Protein AF-A0A0F9PKF6-F1 (afdb_monomer_lite)

Radius of gyration: 20.95 Å; chains: 1; bounding box: 52×53×52 Å

Organism: NCBI:txid412755

pLDDT: mean 84.22, std 16.53, range [39.25, 98.56]

Structure (mmCIF, N/CA/C/O backbone):
data_AF-A0A0F9PKF6-F1
#
_entry.id   AF-A0A0F9PKF6-F1
#
loop_
_atom_site.group_PDB
_atom_site.id
_atom_site.type_symbol
_atom_site.label_atom_id
_atom_site.label_alt_id
_atom_site.label_comp_id
_atom_site.label_asym_id
_atom_site.label_entity_id
_atom_site.label_seq_id
_atom_site.pdbx_PDB_ins_code
_atom_site.Cartn_x
_atom_site.Cartn_y
_atom_site.Cartn_z
_atom_site.occupancy
_atom_site.B_iso_or_equiv
_atom_site.auth_seq_id
_atom_site.auth_comp_id
_atom_site.auth_asym_id
_atom_site.auth_atom_id
_atom_site.pdbx_PDB_model_num
ATOM 1 N N . THR A 1 1 ? -25.560 -28.607 14.940 1.00 40.53 1 THR A N 1
ATOM 2 C CA . THR A 1 1 ? -26.304 -27.345 14.753 1.00 40.53 1 THR A CA 1
ATOM 3 C C . THR A 1 1 ? -25.846 -26.357 15.811 1.00 40.53 1 THR A C 1
ATOM 5 O O . THR A 1 1 ? -26.393 -26.330 16.906 1.00 40.53 1 THR A O 1
ATOM 8 N N . SER A 1 2 ? -24.764 -25.623 15.547 1.00 42.78 2 SER A N 1
ATOM 9 C CA . SER A 1 2 ? -24.256 -24.599 16.465 1.00 42.78 2 SER A CA 1
ATOM 10 C C . SER A 1 2 ? -25.018 -23.298 16.229 1.00 42.78 2 SER A C 1
ATOM 12 O O . SER A 1 2 ? -24.942 -22.713 15.152 1.00 42.78 2 SER A O 1
ATOM 14 N N . ASN A 1 3 ? -25.785 -22.883 17.233 1.00 46.06 3 ASN A N 1
ATOM 15 C CA . ASN A 1 3 ? -26.478 -21.601 17.274 1.00 46.06 3 ASN A CA 1
ATOM 16 C C . ASN A 1 3 ? -25.442 -20.505 17.575 1.00 46.06 3 ASN A C 1
ATOM 18 O O . ASN A 1 3 ? -25.277 -20.093 18.721 1.00 46.06 3 ASN A O 1
ATOM 22 N N . THR A 1 4 ? -24.689 -20.076 16.564 1.00 42.78 4 THR A N 1
ATOM 23 C CA . THR A 1 4 ? -23.880 -18.859 16.678 1.00 42.78 4 THR A CA 1
ATOM 24 C C . THR A 1 4 ? -24.826 -17.674 16.481 1.00 42.78 4 THR A C 1
ATOM 26 O O . THR A 1 4 ? -25.500 -17.625 15.448 1.00 42.78 4 THR A O 1
ATOM 29 N N . PRO A 1 5 ? -24.943 -16.733 17.435 1.00 40.88 5 PRO A N 1
ATOM 30 C CA . PRO A 1 5 ? -25.784 -15.563 17.244 1.00 40.88 5 PRO A CA 1
ATOM 31 C C . PRO A 1 5 ? -25.231 -14.762 16.067 1.00 40.88 5 PRO A C 1
ATOM 33 O O . PRO A 1 5 ? -24.078 -14.334 16.087 1.00 40.88 5 PRO A O 1
ATOM 36 N N . VAL A 1 6 ? -26.045 -14.562 15.032 1.00 43.69 6 VAL A N 1
ATOM 37 C CA . VAL A 1 6 ? -25.729 -13.611 13.966 1.00 43.69 6 VAL A CA 1
ATOM 38 C C . VAL A 1 6 ? -25.782 -12.226 14.604 1.00 43.69 6 VAL A C 1
ATOM 40 O O . VAL A 1 6 ? -26.864 -11.713 14.888 1.00 43.69 6 VAL A O 1
ATOM 43 N N . ARG A 1 7 ? -24.616 -11.638 14.893 1.00 46.78 7 ARG A N 1
ATOM 44 C CA . ARG A 1 7 ? -24.514 -10.244 15.339 1.00 46.78 7 ARG A CA 1
ATOM 45 C C . ARG A 1 7 ? -25.096 -9.385 14.214 1.00 46.78 7 ARG A C 1
ATOM 47 O O . ARG A 1 7 ? -24.615 -9.435 13.081 1.00 46.78 7 ARG A O 1
ATOM 54 N N . SER A 1 8 ? -26.191 -8.674 14.478 1.00 45.66 8 SER A N 1
ATOM 55 C CA . SER A 1 8 ? -26.803 -7.812 13.471 1.00 45.66 8 SER A CA 1
ATOM 56 C C . SER A 1 8 ? -25.874 -6.630 13.199 1.00 45.66 8 SER A C 1
ATOM 58 O O . SER A 1 8 ? -25.746 -5.746 14.035 1.00 45.66 8 SER A O 1
ATOM 60 N N . TRP A 1 9 ? -25.267 -6.593 12.014 1.00 47.16 9 TRP A N 1
ATOM 61 C CA . TRP A 1 9 ? -24.402 -5.505 11.529 1.00 47.16 9 TRP A CA 1
ATOM 62 C C . TRP A 1 9 ? -25.145 -4.210 11.185 1.00 47.16 9 TRP A C 1
ATOM 64 O O . TRP A 1 9 ? -24.574 -3.309 10.580 1.00 47.16 9 TRP A O 1
ATOM 74 N N . ARG A 1 10 ? -26.434 -4.105 11.519 1.00 39.25 10 ARG A N 1
ATOM 75 C CA . ARG A 1 10 ? -27.119 -2.819 11.455 1.00 39.25 10 ARG A CA 1
ATOM 76 C C . ARG A 1 10 ? -26.801 -2.108 12.760 1.00 39.25 10 ARG A C 1
ATOM 78 O O . ARG A 1 10 ? -27.272 -2.591 13.790 1.00 39.25 10 ARG A O 1
ATOM 85 N N . PRO A 1 11 ? -26.053 -0.994 12.739 1.00 45.53 11 PRO A N 1
ATOM 86 C CA . PRO A 1 11 ? -26.112 -0.088 13.868 1.00 45.53 11 PRO A CA 1
ATOM 87 C C . PRO A 1 11 ? -27.591 0.245 14.067 1.00 45.53 11 PRO A C 1
ATOM 89 O O . PRO A 1 11 ? -28.306 0.470 13.078 1.00 45.53 11 PRO A O 1
ATOM 92 N N . ASP A 1 12 ? -28.074 0.229 15.306 1.00 47.44 12 ASP A N 1
ATOM 93 C CA . ASP A 1 12 ? -29.388 0.796 15.563 1.00 47.44 12 ASP A CA 1
ATOM 94 C C . ASP A 1 12 ? -29.335 2.249 15.075 1.00 47.44 12 ASP A C 1
ATOM 96 O O . ASP A 1 12 ? -28.514 3.053 15.525 1.00 47.44 12 ASP A O 1
ATOM 100 N N . LEU A 1 13 ? -30.173 2.586 14.093 1.00 45.78 13 LEU A N 1
ATOM 101 C CA . LEU A 1 13 ? -30.255 3.949 13.574 1.00 45.78 13 LEU A CA 1
ATOM 102 C C . LEU A 1 13 ? -30.640 4.933 14.690 1.00 45.78 13 LEU A C 1
ATOM 104 O O . LEU A 1 13 ? -30.325 6.118 14.589 1.00 45.78 13 LEU A O 1
ATOM 108 N N . ASN A 1 14 ? -31.261 4.442 15.768 1.00 45.16 14 ASN A N 1
ATOM 109 C CA . ASN A 1 14 ? -31.538 5.223 16.966 1.00 45.16 14 ASN A CA 1
ATOM 110 C C . ASN A 1 14 ? -30.296 5.444 17.844 1.00 45.16 14 ASN A C 1
ATOM 112 O O . ASN A 1 14 ? -30.254 6.456 18.537 1.00 45.16 14 ASN A O 1
ATOM 116 N N . GLU A 1 15 ? -29.282 4.570 17.806 1.00 48.69 15 GLU A N 1
ATOM 117 C CA . GLU A 1 15 ? -28.013 4.751 18.534 1.00 48.69 15 GLU A CA 1
ATOM 118 C C . GLU A 1 15 ? -27.043 5.666 17.781 1.00 48.69 15 GLU A C 1
ATOM 120 O O . GLU A 1 15 ? -26.441 6.550 18.390 1.00 48.69 15 GLU A O 1
ATOM 125 N N . MET A 1 16 ? -26.937 5.541 16.451 1.00 44.00 16 MET A N 1
ATOM 126 C CA . MET A 1 16 ? -26.031 6.396 15.660 1.00 44.00 16 MET A CA 1
ATOM 127 C C . MET A 1 16 ? -26.442 7.873 15.631 1.00 44.00 16 MET A C 1
ATOM 129 O O . MET A 1 16 ? -25.635 8.736 15.291 1.00 44.00 16 MET A O 1
ATOM 133 N N . ALA A 1 17 ? -27.687 8.169 15.999 1.00 48.09 17 ALA A N 1
ATOM 134 C CA . ALA A 1 17 ? -28.236 9.515 16.033 1.00 48.09 17 ALA A CA 1
ATOM 135 C C . ALA A 1 17 ? -28.823 9.887 17.401 1.00 48.09 17 ALA A C 1
ATOM 137 O O . ALA A 1 17 ? -29.631 10.817 17.462 1.00 48.09 17 ALA A O 1
ATOM 138 N N . SER A 1 18 ? -28.462 9.198 18.497 1.00 47.12 18 SER A N 1
ATOM 139 C CA . SER A 1 18 ? -29.078 9.487 19.796 1.00 47.12 18 SER A CA 1
ATOM 140 C C . SER A 1 18 ? -28.627 10.858 20.316 1.00 47.12 18 SER A C 1
ATOM 142 O O . SER A 1 18 ? -27.653 11.003 21.060 1.00 47.12 18 SER A O 1
ATOM 144 N N . ILE A 1 19 ? -29.367 11.897 19.939 1.00 53.94 19 ILE A N 1
ATOM 145 C CA . ILE A 1 19 ? -29.445 13.133 20.699 1.00 53.94 19 ILE A CA 1
ATOM 146 C C . ILE A 1 19 ? -29.925 12.709 22.087 1.00 53.94 19 ILE A C 1
ATOM 148 O O . ILE A 1 19 ? -31.007 12.135 22.220 1.00 53.94 19 ILE A O 1
ATOM 152 N N . LYS A 1 20 ? -29.104 12.941 23.119 1.00 55.38 20 LYS A N 1
ATOM 153 C CA . LYS A 1 20 ? -29.485 12.619 24.500 1.00 55.38 20 LYS A CA 1
ATOM 154 C C . LYS A 1 20 ? -30.887 13.189 24.779 1.00 55.38 20 LYS A C 1
ATOM 156 O O . LYS A 1 20 ? -31.117 14.363 24.463 1.00 55.38 20 LYS A O 1
ATOM 161 N N . PRO A 1 21 ? -31.813 12.412 25.370 1.00 47.75 21 PRO A N 1
ATOM 162 C CA . PRO A 1 21 ? -33.129 12.926 25.731 1.00 47.75 21 PRO A CA 1
ATOM 163 C C . PRO A 1 21 ? -32.987 14.209 26.563 1.00 47.75 21 PRO A C 1
ATOM 165 O O . PRO A 1 21 ? -32.286 14.212 27.574 1.00 47.75 21 PRO A O 1
ATOM 168 N N . GLY A 1 22 ? -33.609 15.306 26.114 1.00 55.78 22 GLY A N 1
ATOM 169 C CA . GLY A 1 22 ? -33.564 16.614 26.787 1.00 55.78 22 GLY A CA 1
ATOM 170 C C . GLY A 1 22 ? -32.832 17.735 26.038 1.00 55.78 22 GLY A C 1
ATOM 171 O O . GLY A 1 22 ? -32.886 18.882 26.478 1.00 55.78 22 GLY A O 1
ATOM 172 N N . VAL A 1 23 ? -32.192 17.461 24.897 1.00 58.31 23 VAL A N 1
ATOM 173 C CA . VAL A 1 23 ? -31.679 18.528 24.021 1.00 58.31 23 VAL A CA 1
ATOM 174 C C . VAL A 1 23 ? -32.825 19.054 23.155 1.00 58.31 23 VAL A C 1
ATOM 176 O O . VAL A 1 23 ? -33.379 18.332 22.328 1.00 58.31 23 VAL A O 1
ATOM 179 N N . ILE A 1 24 ? -33.200 20.318 23.349 1.00 57.97 24 ILE A N 1
ATOM 180 C CA . ILE A 1 24 ? -34.175 20.994 22.488 1.00 57.97 24 ILE A CA 1
ATOM 181 C C . ILE A 1 24 ? -33.544 21.129 21.097 1.00 57.97 24 ILE A C 1
ATOM 183 O O . ILE A 1 24 ? -32.459 21.682 20.963 1.00 57.97 24 ILE A O 1
ATOM 187 N N . GLN A 1 25 ? -34.212 20.654 20.044 1.00 61.16 25 GLN A N 1
ATOM 188 C CA . GLN A 1 25 ? -33.670 20.651 18.676 1.00 61.16 25 GLN A CA 1
ATOM 189 C C . GLN A 1 25 ? -33.214 22.045 18.193 1.00 61.16 25 GLN A C 1
ATOM 191 O O . GLN A 1 25 ? -32.294 22.149 17.388 1.00 61.16 25 GLN A O 1
ATOM 196 N N . SER A 1 26 ? -33.796 23.121 18.736 1.00 68.06 26 SER A N 1
ATOM 197 C CA . SER A 1 26 ? -33.417 24.511 18.451 1.00 68.06 26 SER A CA 1
ATOM 198 C C . SER A 1 26 ? -32.111 24.983 19.112 1.00 68.06 26 SER A C 1
ATOM 200 O O . SER A 1 26 ? -31.705 26.114 18.861 1.00 68.06 26 SER A O 1
ATOM 202 N N . SER A 1 27 ? -31.467 24.180 19.969 1.00 75.50 27 SER A N 1
ATOM 203 C CA . SER A 1 27 ? -30.163 24.493 20.585 1.00 75.50 27 SER A CA 1
ATOM 204 C C . SER A 1 27 ? -28.995 23.683 20.008 1.00 75.50 27 SER A C 1
ATOM 206 O O . SER A 1 27 ? -27.850 23.863 20.429 1.00 75.50 27 SER A O 1
ATOM 208 N N . ILE A 1 28 ? -29.257 22.803 19.036 1.00 77.25 28 ILE A N 1
ATOM 209 C CA . ILE A 1 28 ? -28.221 22.032 18.346 1.00 77.25 28 ILE A CA 1
ATOM 210 C C . ILE A 1 28 ? -27.606 22.904 17.255 1.00 77.25 28 ILE A C 1
ATOM 212 O O . ILE A 1 28 ? -28.238 23.185 16.242 1.00 77.25 28 ILE A O 1
ATOM 216 N N . ASN A 1 29 ? -26.348 23.290 17.450 1.00 78.38 29 ASN A N 1
ATOM 217 C CA . ASN A 1 29 ? -25.592 24.049 16.451 1.00 78.38 29 ASN A CA 1
ATOM 218 C C . ASN A 1 29 ? -24.763 23.144 15.521 1.00 78.38 29 ASN A C 1
ATOM 220 O O . ASN A 1 29 ? -24.306 23.603 14.478 1.00 78.38 29 ASN A O 1
ATOM 224 N N . GLU A 1 30 ? -24.536 21.877 15.895 1.00 75.94 30 GLU A N 1
ATOM 225 C CA . GLU A 1 30 ? -23.710 20.931 15.136 1.00 75.94 30 GLU A CA 1
ATOM 226 C C . GLU A 1 30 ? -23.961 19.481 15.581 1.00 75.94 30 GLU A C 1
ATOM 228 O O . GLU A 1 30 ? -24.166 19.221 16.769 1.00 75.94 30 GLU A O 1
ATOM 233 N N . ILE A 1 31 ? -23.880 18.538 14.639 1.00 76.56 31 ILE A N 1
ATOM 234 C CA . ILE A 1 31 ? -23.788 17.095 14.900 1.00 76.56 31 ILE A CA 1
ATOM 235 C C . ILE A 1 31 ? -22.409 16.640 14.424 1.00 76.56 31 ILE A C 1
ATOM 237 O O . ILE A 1 31 ? -22.003 16.960 13.307 1.00 76.56 31 ILE A O 1
ATOM 241 N N . ARG A 1 32 ? -21.687 15.905 15.272 1.00 75.56 32 ARG A N 1
ATOM 242 C CA . ARG A 1 32 ? -20.352 15.381 14.970 1.00 75.56 32 ARG A CA 1
ATOM 243 C C . ARG A 1 32 ? -20.322 13.875 15.143 1.00 75.56 32 ARG A C 1
ATOM 245 O O . ARG A 1 32 ? -20.759 13.372 16.174 1.00 75.56 32 ARG A O 1
ATOM 252 N N . TYR A 1 33 ? -19.717 13.205 14.173 1.00 77.50 33 TYR A N 1
ATOM 253 C CA . TYR A 1 33 ? -19.291 11.820 14.302 1.00 77.50 33 TYR A CA 1
ATOM 254 C C . TYR A 1 33 ? -17.821 11.818 14.705 1.00 77.50 33 TYR A C 1
ATOM 256 O O . TYR A 1 33 ? -17.002 12.488 14.073 1.00 77.50 33 TYR A O 1
ATOM 264 N N . GLN A 1 34 ? -17.516 11.118 15.790 1.00 79.94 34 GLN A N 1
ATOM 265 C CA . GLN A 1 34 ? -16.151 10.872 16.235 1.00 79.94 34 GLN A CA 1
ATOM 266 C C . GLN A 1 34 ? -15.833 9.412 15.949 1.00 79.94 34 GLN A C 1
ATOM 268 O O . GLN A 1 34 ? -16.707 8.557 16.088 1.00 79.94 34 GLN A O 1
ATOM 273 N N . TYR A 1 35 ? -14.588 9.154 15.570 1.00 85.38 35 TYR A N 1
ATOM 274 C CA . TYR A 1 35 ? -14.082 7.811 15.319 1.00 85.38 35 TYR A CA 1
ATOM 275 C C . TYR A 1 35 ? -12.889 7.586 16.248 1.00 85.38 35 TYR A C 1
ATOM 277 O O . TYR A 1 35 ? -11.758 7.767 15.804 1.00 85.38 35 TYR A O 1
ATOM 285 N N . PRO A 1 36 ? -13.124 7.301 17.546 1.00 90.19 36 PRO A N 1
ATOM 286 C CA . PRO A 1 36 ? -12.034 7.071 18.480 1.00 90.19 36 PRO A CA 1
ATOM 287 C C . PRO A 1 36 ? -11.174 5.901 18.015 1.00 90.19 36 PRO A C 1
ATOM 289 O O . PRO A 1 36 ? -11.716 4.862 17.636 1.00 90.19 36 PRO A O 1
ATOM 292 N N . LEU A 1 37 ? -9.850 6.028 18.097 1.00 90.62 37 LEU A N 1
ATOM 293 C CA . LEU A 1 37 ? -8.931 4.999 17.603 1.00 90.62 37 LEU A CA 1
ATOM 294 C C . LEU A 1 37 ? -9.137 3.663 18.330 1.00 90.62 37 LEU A C 1
ATOM 296 O O . LEU A 1 37 ? -9.138 2.598 17.716 1.00 90.62 37 LEU A O 1
ATOM 300 N N . LYS A 1 38 ? -9.400 3.723 19.641 1.00 92.56 38 LYS A N 1
ATOM 301 C CA . LYS A 1 38 ? -9.721 2.545 20.465 1.00 92.56 38 LYS A CA 1
ATOM 302 C C . LYS A 1 38 ? -11.003 1.819 20.026 1.00 92.56 38 LYS A C 1
ATOM 304 O O . LYS A 1 38 ? -11.145 0.638 20.322 1.00 92.56 38 LYS A O 1
ATOM 309 N N . ASP A 1 39 ? -11.911 2.523 19.349 1.00 92.88 39 ASP A N 1
ATOM 310 C CA . ASP A 1 39 ? -13.222 2.039 18.910 1.00 92.88 39 ASP A CA 1
ATOM 311 C C . ASP A 1 39 ? -13.247 1.820 17.380 1.00 92.88 39 ASP A C 1
ATOM 313 O O . ASP A 1 39 ? -14.320 1.717 16.784 1.00 92.88 39 ASP A O 1
ATOM 317 N N . ASP A 1 40 ? -12.079 1.740 16.723 1.00 93.44 40 ASP A N 1
ATOM 318 C CA . ASP A 1 40 ? -11.979 1.476 15.285 1.00 93.44 40 ASP A CA 1
ATOM 319 C C . ASP A 1 40 ? -12.596 0.109 14.946 1.00 93.44 40 ASP A C 1
ATOM 321 O O . ASP A 1 40 ? -12.041 -0.952 15.240 1.00 93.44 40 ASP A O 1
ATOM 325 N N . VAL A 1 41 ? -13.769 0.141 14.312 1.00 93.50 41 VAL A N 1
ATOM 326 C CA . VAL A 1 41 ? -14.539 -1.048 13.921 1.00 93.50 41 VAL A CA 1
ATOM 327 C C . VAL A 1 41 ? -13.772 -1.911 12.920 1.00 93.50 41 VAL A C 1
ATOM 329 O O . VAL A 1 41 ? -13.902 -3.137 12.936 1.00 93.50 41 VAL A O 1
ATOM 332 N N . TRP A 1 42 ? -12.961 -1.301 12.051 1.00 93.25 42 TRP A N 1
ATOM 333 C CA . TRP A 1 42 ? -12.165 -2.062 11.099 1.00 93.25 42 TRP A CA 1
ATOM 334 C C . TRP A 1 42 ? -11.140 -2.923 11.827 1.00 93.25 42 TRP A C 1
ATOM 336 O O . TRP A 1 42 ? -11.093 -4.131 11.608 1.00 93.25 42 TRP A O 1
ATOM 346 N N . PHE A 1 43 ? -10.361 -2.308 12.716 1.00 94.88 43 PHE A N 1
ATOM 347 C CA . PHE A 1 43 ? -9.319 -2.998 13.472 1.00 94.88 43 PHE A CA 1
ATOM 348 C C . PHE A 1 43 ? -9.887 -3.994 14.488 1.00 94.88 43 PHE A C 1
ATOM 350 O O . PHE A 1 43 ? -9.400 -5.116 14.590 1.00 94.88 43 PHE A O 1
ATOM 357 N N . ASN A 1 44 ? -10.937 -3.613 15.218 1.00 95.31 44 ASN A N 1
ATOM 358 C CA . ASN A 1 44 ? -11.457 -4.422 16.319 1.00 95.31 44 ASN A CA 1
ATOM 359 C C . ASN A 1 44 ? -12.417 -5.537 15.879 1.00 95.31 44 ASN A C 1
ATOM 361 O O . ASN A 1 44 ? -12.530 -6.542 16.580 1.00 95.31 44 ASN A O 1
ATOM 365 N N . GLU A 1 45 ? -13.139 -5.369 14.765 1.00 95.62 45 GLU A N 1
ATOM 366 C CA . GLU A 1 45 ? -14.191 -6.314 14.361 1.00 95.62 45 GLU A CA 1
ATOM 367 C C . GLU A 1 45 ? -13.965 -6.911 12.968 1.00 95.62 45 GLU A C 1
ATOM 369 O O . GLU A 1 45 ? -14.027 -8.131 12.805 1.00 95.62 45 GLU A O 1
ATOM 374 N N . ILE A 1 46 ? -13.704 -6.080 11.954 1.00 96.75 46 ILE A N 1
ATOM 375 C CA . ILE A 1 46 ? -13.662 -6.538 10.556 1.00 96.75 46 ILE A CA 1
ATOM 376 C C . ILE A 1 46 ? -12.376 -7.316 10.261 1.00 96.75 46 ILE A C 1
ATOM 378 O O . ILE A 1 46 ? -12.441 -8.413 9.714 1.00 96.75 46 ILE A O 1
ATOM 382 N N . GLU A 1 47 ? -11.210 -6.779 10.617 1.00 96.38 47 GLU A N 1
ATOM 383 C CA . GLU A 1 47 ? -9.922 -7.431 10.367 1.00 96.38 47 GLU A CA 1
ATOM 384 C C . GLU A 1 47 ? -9.822 -8.811 11.046 1.00 96.38 47 GLU A C 1
ATOM 386 O O . GLU A 1 47 ? -9.513 -9.773 10.334 1.00 96.38 47 GLU A O 1
ATOM 391 N N . PRO A 1 48 ? -10.159 -8.972 12.345 1.00 96.69 48 PRO A N 1
ATOM 392 C CA . PRO A 1 48 ? -10.201 -10.285 12.982 1.00 96.69 48 PRO A CA 1
ATOM 393 C C . PRO A 1 48 ? -11.170 -11.244 12.288 1.00 96.69 48 PRO A C 1
ATOM 395 O O . PRO A 1 48 ? -10.814 -12.391 12.034 1.00 96.69 48 PRO A O 1
ATOM 398 N N . LEU A 1 49 ? -12.361 -10.773 11.894 1.00 97.75 49 LEU A N 1
ATOM 399 C CA . LEU A 1 49 ? -13.334 -11.600 11.176 1.00 97.75 49 LEU A CA 1
ATOM 400 C C . LEU A 1 49 ? -12.762 -12.145 9.859 1.00 97.75 49 LEU A C 1
ATOM 402 O O . LEU A 1 49 ? -12.967 -13.318 9.542 1.00 97.75 49 LEU A O 1
ATOM 406 N N . LEU A 1 50 ? -12.056 -11.318 9.084 1.00 97.75 50 LEU A N 1
ATOM 407 C CA . LEU A 1 50 ? -11.432 -11.747 7.829 1.00 97.75 50 LEU A CA 1
ATOM 408 C C . LEU A 1 50 ? -10.271 -12.718 8.083 1.00 97.75 50 LEU A C 1
ATOM 410 O O . LEU A 1 50 ? -10.183 -13.755 7.418 1.00 97.75 50 LEU A O 1
ATOM 414 N N . ALA A 1 51 ? -9.421 -12.416 9.068 1.00 95.50 51 ALA A N 1
ATOM 415 C CA . ALA A 1 51 ? -8.291 -13.259 9.443 1.00 95.50 51 ALA A CA 1
ATOM 416 C C . ALA A 1 51 ? -8.746 -14.653 9.919 1.00 95.50 51 ALA A C 1
ATOM 418 O O . ALA A 1 51 ? -8.234 -15.663 9.432 1.00 95.50 51 ALA A O 1
ATOM 419 N N . ASP A 1 52 ? -9.758 -14.717 10.789 1.00 96.12 52 ASP A N 1
ATOM 420 C CA . ASP A 1 52 ? -10.308 -15.962 11.342 1.00 96.12 52 ASP A CA 1
ATOM 421 C C . ASP A 1 52 ? -10.991 -16.835 10.279 1.00 96.12 52 ASP A C 1
ATOM 423 O O . ASP A 1 52 ? -11.047 -18.059 10.411 1.00 96.12 52 ASP A O 1
ATOM 427 N N . ASN A 1 53 ? -11.486 -16.224 9.197 1.00 96.94 53 ASN A N 1
ATOM 428 C CA . ASN A 1 53 ? -12.076 -16.933 8.058 1.00 96.94 53 ASN A CA 1
ATOM 429 C C . ASN A 1 53 ? -11.056 -17.263 6.954 1.00 96.94 53 ASN A C 1
ATOM 431 O O . ASN A 1 53 ? -11.443 -17.703 5.871 1.00 96.94 53 ASN A O 1
ATOM 435 N N . GLY A 1 54 ? -9.758 -17.085 7.218 1.00 95.88 54 GLY A N 1
ATOM 436 C CA . GLY A 1 54 ? -8.691 -17.511 6.314 1.00 95.88 54 GLY A CA 1
ATOM 437 C C . GLY A 1 54 ? -8.594 -16.690 5.030 1.00 95.88 54 GLY A C 1
ATOM 438 O O . GLY A 1 54 ? -8.133 -17.207 4.014 1.00 95.88 54 GLY A O 1
ATOM 439 N N . VAL A 1 55 ? -9.022 -15.425 5.049 1.00 97.19 55 VAL A N 1
ATOM 440 C CA . VAL A 1 55 ? -8.847 -14.520 3.907 1.00 97.19 55 VAL A CA 1
ATOM 441 C C . VAL A 1 55 ? -7.354 -14.292 3.661 1.00 97.19 55 VAL A C 1
ATOM 443 O O . VAL A 1 55 ? -6.619 -13.884 4.555 1.00 97.19 55 VAL A O 1
ATOM 446 N N . ASN A 1 56 ? -6.891 -14.541 2.434 1.00 96.56 56 ASN A N 1
ATOM 447 C CA . ASN A 1 56 ? -5.475 -14.380 2.080 1.00 96.56 56 ASN A CA 1
ATOM 448 C C . ASN A 1 56 ? -5.139 -12.993 1.520 1.00 96.56 56 ASN A C 1
ATOM 450 O O . ASN A 1 56 ? -3.994 -12.556 1.616 1.00 96.56 56 ASN A O 1
ATOM 454 N N . LEU A 1 57 ? -6.112 -12.305 0.918 1.00 97.44 57 LEU A N 1
ATOM 455 C CA . LEU A 1 57 ? -5.908 -11.023 0.251 1.00 97.44 57 LEU A CA 1
ATOM 456 C C . LEU A 1 57 ? -7.123 -10.113 0.434 1.00 97.44 57 LEU A C 1
ATOM 458 O O . LEU A 1 57 ? -8.240 -10.478 0.071 1.00 97.44 57 LEU A O 1
ATOM 462 N N . VAL A 1 58 ? -6.873 -8.904 0.924 1.00 97.44 58 VAL A N 1
ATOM 463 C CA . VAL A 1 58 ? -7.807 -7.783 0.936 1.00 97.44 58 VAL A CA 1
ATOM 464 C C . VAL A 1 58 ? -7.267 -6.722 -0.017 1.00 97.44 58 VAL A C 1
ATOM 466 O O . VAL A 1 58 ? -6.206 -6.138 0.216 1.00 97.44 58 VAL A O 1
ATOM 469 N N . LEU A 1 59 ? -7.997 -6.496 -1.107 1.00 96.00 59 LEU A N 1
ATOM 470 C CA . LEU A 1 59 ? -7.708 -5.431 -2.060 1.00 96.00 59 LEU A CA 1
ATOM 471 C C . LEU A 1 59 ? -8.428 -4.157 -1.608 1.00 96.00 59 LEU A C 1
ATOM 473 O O . LEU A 1 59 ? -9.649 -4.164 -1.446 1.00 96.00 59 LEU A O 1
ATOM 477 N N . ILE A 1 60 ? -7.673 -3.084 -1.418 1.00 93.69 60 ILE A N 1
ATOM 478 C CA . ILE A 1 60 ? -8.183 -1.760 -1.066 1.00 93.69 60 ILE A CA 1
ATOM 479 C C . ILE A 1 60 ? -7.943 -0.768 -2.217 1.00 93.69 60 ILE A C 1
ATOM 481 O O . ILE A 1 60 ? -7.217 -1.059 -3.179 1.00 93.69 60 ILE A O 1
ATOM 485 N N . GLY A 1 61 ? -8.660 0.359 -2.150 1.00 91.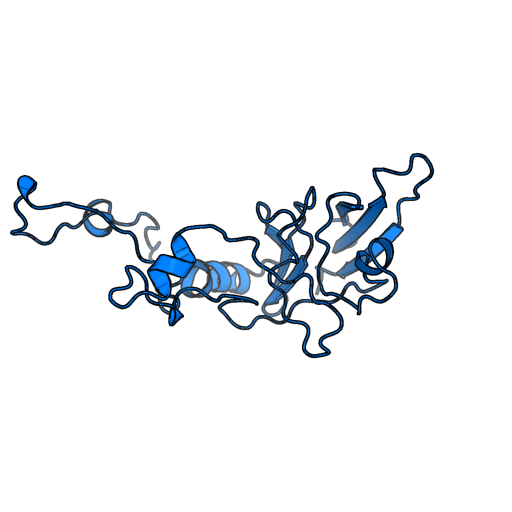50 61 GLY A N 1
ATOM 486 C CA . GLY A 1 61 ? -8.557 1.476 -3.087 1.00 91.50 61 GLY A CA 1
ATOM 487 C C . GLY A 1 61 ? -8.656 2.834 -2.379 1.00 91.50 61 GLY A C 1
ATOM 488 O O . GLY A 1 61 ? -8.599 2.918 -1.156 1.00 91.50 61 GLY A O 1
ATOM 489 N N . HIS A 1 62 ? -8.948 3.886 -3.154 1.00 91.75 62 HIS A N 1
ATOM 490 C CA . HIS A 1 62 ? -9.268 5.263 -2.727 1.00 91.75 62 HIS A CA 1
ATOM 491 C C . HIS A 1 62 ? -8.076 6.154 -2.359 1.00 91.75 62 HIS A C 1
ATOM 493 O O . HIS A 1 62 ? -8.143 7.360 -2.588 1.00 91.75 62 HIS A O 1
ATOM 499 N N . SER A 1 63 ? -6.985 5.602 -1.832 1.00 89.06 63 SER A N 1
ATOM 500 C CA . SER A 1 63 ? -5.899 6.426 -1.293 1.00 89.06 63 SER A CA 1
ATOM 501 C C . SER A 1 63 ? -5.021 7.108 -2.344 1.00 89.06 63 SER A C 1
ATOM 503 O O . SER A 1 63 ? -4.302 8.027 -1.965 1.00 89.06 63 SER A O 1
ATOM 505 N N . HIS A 1 64 ? -5.089 6.724 -3.626 1.00 92.19 64 HIS A N 1
ATOM 506 C CA . HIS A 1 64 ? -4.229 7.237 -4.710 1.00 92.19 64 HIS A CA 1
ATOM 507 C C . HIS A 1 64 ? -2.742 6.883 -4.539 1.00 92.19 64 HIS A C 1
ATOM 509 O O . HIS A 1 64 ? -1.853 7.656 -4.886 1.00 92.19 64 HIS A O 1
ATOM 515 N N . LEU A 1 65 ? -2.458 5.697 -4.008 1.00 92.38 65 LEU A N 1
ATOM 516 C CA . LEU A 1 65 ? -1.104 5.165 -3.893 1.00 92.38 65 LEU A CA 1
ATOM 517 C C . LEU A 1 65 ? -1.102 3.669 -4.208 1.00 92.38 65 LEU A C 1
ATOM 519 O O . LEU A 1 65 ? -2.151 3.055 -4.387 1.00 92.38 65 LEU A O 1
ATOM 523 N N . TRP A 1 66 ? 0.086 3.087 -4.283 1.00 96.19 66 TRP A N 1
ATOM 524 C CA . TRP A 1 66 ? 0.289 1.655 -4.105 1.00 96.19 66 TRP A CA 1
ATOM 525 C C . TRP A 1 66 ? 0.990 1.439 -2.769 1.00 96.19 66 TRP A C 1
ATOM 527 O O . TRP A 1 66 ? 1.967 2.132 -2.494 1.00 96.19 66 TRP A O 1
ATOM 537 N N . ASN A 1 67 ? 0.534 0.504 -1.941 1.00 95.94 67 ASN A N 1
ATOM 538 C CA . ASN A 1 67 ? 1.286 0.015 -0.784 1.00 95.94 67 ASN A CA 1
ATOM 539 C C . ASN A 1 67 ? 0.812 -1.387 -0.386 1.00 95.94 67 ASN A C 1
ATOM 541 O O . ASN A 1 67 ? -0.235 -1.868 -0.824 1.00 95.94 67 ASN A O 1
ATOM 545 N N . ARG A 1 68 ? 1.599 -2.059 0.457 1.00 96.38 68 ARG A N 1
ATOM 546 C CA . ARG A 1 68 ? 1.257 -3.393 0.947 1.00 96.38 68 ARG A CA 1
ATOM 547 C C . ARG A 1 68 ? 1.592 -3.545 2.418 1.00 96.38 68 ARG A C 1
ATOM 549 O O . ARG A 1 68 ? 2.654 -3.128 2.868 1.00 96.38 68 ARG A O 1
ATOM 556 N N . THR A 1 69 ? 0.732 -4.226 3.160 1.00 95.88 69 THR A N 1
ATOM 557 C CA . THR A 1 69 ? 1.045 -4.737 4.501 1.00 95.88 69 THR A CA 1
ATOM 558 C C . THR A 1 69 ? 0.410 -6.116 4.686 1.00 95.88 69 THR A C 1
ATOM 560 O O . THR A 1 69 ? -0.107 -6.703 3.730 1.00 95.88 69 THR A O 1
ATOM 563 N N . LYS A 1 70 ? 0.512 -6.694 5.880 1.00 95.44 70 LYS A N 1
ATOM 564 C CA . LYS A 1 70 ? -0.140 -7.957 6.211 1.00 95.44 70 LYS A CA 1
ATOM 565 C C . LYS A 1 70 ? -0.455 -8.072 7.696 1.00 95.44 70 LYS A C 1
ATOM 567 O O . LYS A 1 70 ? 0.266 -7.530 8.531 1.00 95.44 70 LYS A O 1
ATOM 572 N N . VAL A 1 71 ? -1.470 -8.874 7.994 1.00 94.38 71 VAL A N 1
ATOM 573 C CA . VAL A 1 71 ? -1.824 -9.324 9.342 1.00 94.38 71 VAL A CA 1
ATOM 574 C C . VAL A 1 71 ? -1.848 -10.847 9.325 1.00 94.38 71 VAL A C 1
ATOM 576 O O . VAL A 1 71 ? -2.636 -11.469 8.616 1.00 94.38 71 VAL A O 1
ATOM 579 N N . GLY A 1 72 ? -0.899 -11.467 10.031 1.00 93.25 72 GLY A N 1
ATOM 580 C CA . GLY A 1 72 ? -0.638 -12.901 9.890 1.00 93.25 72 GLY A CA 1
ATOM 581 C C . GLY A 1 72 ? -0.307 -13.277 8.437 1.00 93.25 72 GLY A C 1
ATOM 582 O O . GLY A 1 72 ? 0.700 -12.813 7.887 1.00 93.25 72 GLY A O 1
ATOM 583 N N . ASN A 1 73 ? -1.168 -14.105 7.834 1.00 93.38 73 ASN A N 1
ATOM 584 C CA . ASN A 1 73 ? -1.087 -14.541 6.432 1.00 93.38 73 ASN A CA 1
ATOM 585 C C . ASN A 1 73 ? -2.042 -13.771 5.500 1.00 93.38 73 ASN A C 1
ATOM 587 O O . ASN A 1 73 ? -2.052 -14.028 4.300 1.00 93.38 73 ASN A O 1
ATOM 591 N N . MET A 1 74 ? -2.846 -12.845 6.028 1.00 96.81 74 MET A N 1
ATOM 592 C CA . MET A 1 74 ? -3.736 -12.007 5.230 1.00 96.81 74 MET A CA 1
ATOM 593 C C . MET A 1 74 ? -2.972 -10.786 4.721 1.00 96.81 74 MET A C 1
ATOM 595 O O . MET A 1 74 ? -2.457 -9.990 5.507 1.00 96.81 74 MET A O 1
ATOM 599 N N . HIS A 1 75 ? -2.898 -10.632 3.405 1.00 97.44 75 HIS A N 1
ATOM 600 C CA . HIS A 1 75 ? -2.254 -9.501 2.751 1.00 97.44 75 HIS A CA 1
ATOM 601 C C . HIS A 1 75 ? -3.250 -8.363 2.539 1.00 97.44 75 HIS A C 1
ATOM 603 O O . HIS A 1 75 ? -4.351 -8.587 2.049 1.00 97.44 75 HIS A O 1
ATOM 609 N N . TYR A 1 76 ? -2.827 -7.139 2.834 1.00 97.25 76 TYR A N 1
ATOM 610 C CA . TYR A 1 76 ? -3.503 -5.920 2.401 1.00 97.25 76 TYR A CA 1
ATOM 611 C C . TYR A 1 76 ? -2.740 -5.334 1.224 1.00 97.25 76 TYR A C 1
ATOM 613 O O . TYR A 1 76 ? -1.532 -5.122 1.340 1.00 97.25 76 TYR A O 1
ATOM 621 N N . LEU A 1 77 ? -3.432 -5.068 0.120 1.00 97.69 77 LEU A N 1
ATOM 622 C CA . LEU A 1 77 ? -2.860 -4.419 -1.055 1.00 97.69 77 LEU A CA 1
ATOM 623 C C . LEU A 1 77 ? -3.705 -3.212 -1.447 1.00 97.69 77 LEU A C 1
ATOM 625 O O . LEU A 1 77 ? -4.852 -3.371 -1.863 1.00 97.69 77 LEU A O 1
ATOM 629 N N . GLU A 1 78 ? -3.100 -2.034 -1.374 1.00 95.50 78 GLU A N 1
ATOM 630 C CA . GLU A 1 78 ? -3.612 -0.820 -1.994 1.00 95.50 78 GLU A CA 1
ATOM 631 C C . GLU A 1 78 ? -3.060 -0.706 -3.406 1.00 95.50 78 GLU A C 1
ATOM 633 O O . GLU A 1 78 ? -1.848 -0.779 -3.613 1.00 95.50 78 GLU A O 1
ATOM 638 N N . SER A 1 79 ? -3.955 -0.573 -4.382 1.00 92.50 79 SER A N 1
ATOM 639 C CA . SER A 1 79 ? -3.592 -0.612 -5.804 1.00 92.50 79 SER A CA 1
ATOM 640 C C . SER A 1 79 ? -4.190 0.525 -6.632 1.00 92.50 79 SER A C 1
ATOM 642 O O . SER A 1 79 ? -4.033 0.529 -7.851 1.00 92.50 79 SER A O 1
ATOM 644 N N . SER A 1 80 ? -4.844 1.511 -6.008 1.00 89.75 80 SER A N 1
ATOM 645 C CA . SER A 1 80 ? -5.493 2.631 -6.707 1.00 89.75 80 SER A CA 1
ATOM 646 C C . SER A 1 80 ? -4.532 3.755 -7.109 1.00 89.75 80 SER A C 1
ATOM 648 O O . SER A 1 80 ? -4.891 4.931 -7.081 1.00 89.75 80 SER A O 1
ATOM 650 N N . ASN A 1 81 ? -3.304 3.426 -7.508 1.00 85.25 81 ASN A N 1
ATOM 651 C CA . ASN A 1 81 ? -2.325 4.421 -7.928 1.00 85.25 81 ASN A CA 1
ATOM 652 C C . ASN A 1 81 ? -2.705 5.046 -9.281 1.00 85.25 81 ASN A C 1
ATOM 654 O O . ASN A 1 81 ? -2.412 4.498 -10.339 1.00 85.25 81 ASN A O 1
ATOM 658 N N . VAL A 1 82 ? -3.319 6.228 -9.214 1.00 75.88 82 VAL A N 1
ATOM 659 C CA . VAL A 1 82 ? -3.241 7.289 -10.224 1.00 75.88 82 VAL A CA 1
ATOM 660 C C . VAL A 1 82 ? -3.257 8.615 -9.464 1.00 75.88 82 VAL A C 1
ATOM 662 O O . VAL A 1 82 ? -4.309 9.075 -9.018 1.00 75.88 82 VAL A O 1
ATOM 665 N N . GLY A 1 83 ? -2.081 9.210 -9.282 1.00 78.56 83 GLY A N 1
ATOM 666 C CA . GLY A 1 83 ? -1.897 10.440 -8.520 1.00 78.56 83 GLY A CA 1
ATOM 667 C C . GLY A 1 83 ? -1.010 10.252 -7.294 1.00 78.56 83 GLY A C 1
ATOM 668 O O . GLY A 1 83 ? -0.414 9.194 -7.073 1.00 78.56 83 GLY A O 1
ATOM 669 N N . ASN A 1 84 ? -0.920 11.313 -6.496 1.00 78.00 84 ASN A N 1
ATOM 670 C CA . ASN A 1 84 ? -0.120 11.313 -5.286 1.00 78.00 84 ASN A CA 1
ATOM 671 C C . ASN A 1 84 ? -0.974 11.555 -4.034 1.00 78.00 84 ASN A C 1
ATOM 673 O O . ASN A 1 84 ? -1.855 12.412 -4.000 1.00 78.00 84 ASN A O 1
ATOM 677 N N . SER A 1 85 ? -0.684 10.799 -2.981 1.00 82.00 85 SER A N 1
ATOM 678 C CA . SER A 1 85 ? -1.243 10.975 -1.639 1.00 82.00 85 SER A CA 1
ATOM 679 C C . SER A 1 85 ? -0.374 11.918 -0.807 1.00 82.00 85 SER A C 1
ATOM 681 O O . SER A 1 85 ? -0.214 11.694 0.390 1.00 82.00 85 SER A O 1
ATOM 683 N N . TYR A 1 86 ? 0.243 12.926 -1.439 1.00 80.88 86 TYR A N 1
ATOM 684 C CA . TYR A 1 86 ? 1.172 13.861 -0.793 1.00 80.88 86 TYR A CA 1
ATOM 685 C C . TYR A 1 86 ? 2.265 13.146 0.026 1.00 80.88 86 TYR A C 1
ATOM 687 O O . TYR A 1 86 ? 2.439 13.376 1.219 1.00 80.88 86 TYR A O 1
ATOM 695 N N . GLY A 1 87 ? 2.938 12.196 -0.627 1.00 83.44 87 GLY A N 1
ATOM 696 C CA . GLY A 1 87 ? 4.030 11.414 -0.047 1.00 83.44 87 GLY A CA 1
ATOM 697 C C . GLY A 1 87 ? 3.622 10.317 0.926 1.00 83.44 87 GLY A C 1
ATOM 698 O O . GLY A 1 87 ? 4.384 9.971 1.828 1.00 83.44 87 GLY A O 1
ATOM 699 N N . ALA A 1 88 ? 2.411 9.778 0.749 1.00 88.44 88 ALA A N 1
ATOM 700 C CA . ALA A 1 88 ? 1.861 8.648 1.504 1.00 88.44 88 ALA A CA 1
ATOM 701 C C . ALA A 1 88 ? 1.817 8.844 3.031 1.00 88.44 88 ALA A C 1
ATOM 703 O O . ALA A 1 88 ? 1.549 7.887 3.755 1.00 88.44 88 ALA A O 1
ATOM 704 N N . TYR A 1 89 ? 2.069 10.064 3.519 1.00 85.25 89 TYR A N 1
ATOM 705 C CA . TYR A 1 89 ? 2.230 10.369 4.943 1.00 85.25 89 TYR A CA 1
ATOM 706 C C . TYR A 1 89 ? 3.238 9.440 5.632 1.00 85.25 89 TYR A C 1
ATOM 708 O O . TYR A 1 89 ? 3.033 9.007 6.769 1.00 85.25 89 TYR A O 1
ATOM 716 N N . TYR A 1 90 ? 4.300 9.077 4.911 1.00 89.00 90 TYR A N 1
ATOM 717 C CA . TYR A 1 90 ? 5.302 8.136 5.385 1.00 89.00 90 TYR A CA 1
ATOM 718 C C . TYR A 1 90 ? 6.483 8.854 6.022 1.00 89.00 90 TYR A C 1
ATOM 720 O O . TYR A 1 90 ? 7.212 9.567 5.341 1.00 89.00 90 TYR A O 1
ATOM 728 N N . VAL A 1 91 ? 6.734 8.579 7.300 1.00 86.12 91 VAL A N 1
ATOM 729 C CA . VAL A 1 91 ? 7.941 9.071 7.967 1.00 86.12 91 VAL A CA 1
ATOM 730 C C . VAL A 1 91 ? 9.114 8.169 7.621 1.00 86.12 91 VAL A C 1
ATOM 732 O O . VAL A 1 91 ? 9.166 7.006 8.023 1.00 86.12 91 VAL A O 1
ATOM 735 N N . ASP A 1 92 ? 10.080 8.727 6.902 1.00 87.31 92 ASP A N 1
ATOM 736 C CA . ASP A 1 92 ? 11.380 8.103 6.701 1.00 87.31 92 ASP A CA 1
ATOM 737 C C . ASP A 1 92 ? 12.322 8.450 7.859 1.00 87.31 92 ASP A C 1
ATOM 739 O O . ASP A 1 92 ? 12.786 9.582 7.991 1.00 87.31 92 ASP A O 1
ATOM 743 N N . GLU A 1 93 ? 12.654 7.450 8.676 1.00 85.31 93 GLU A N 1
ATOM 744 C CA . GLU A 1 93 ? 13.577 7.595 9.809 1.00 85.31 93 GLU A CA 1
ATOM 745 C C . GLU A 1 93 ? 14.990 8.038 9.391 1.00 85.31 93 GLU A C 1
ATOM 747 O O . GLU A 1 93 ? 15.731 8.582 10.210 1.00 85.31 93 GLU A O 1
ATOM 752 N N . THR A 1 94 ? 15.381 7.830 8.127 1.00 87.06 94 THR A N 1
ATOM 753 C CA . THR A 1 94 ? 16.690 8.277 7.623 1.00 87.06 94 THR A CA 1
ATOM 754 C C . THR A 1 94 ? 16.720 9.768 7.287 1.00 87.06 94 THR A C 1
ATOM 756 O O . THR A 1 94 ? 17.801 10.341 7.155 1.00 87.06 94 THR A O 1
ATOM 759 N N . GLY A 1 95 ? 15.551 10.401 7.142 1.00 87.62 95 GLY A N 1
ATOM 760 C CA . GLY A 1 95 ? 15.420 11.790 6.712 1.00 87.62 95 GLY A CA 1
ATOM 761 C C . GLY A 1 95 ? 15.795 12.030 5.246 1.00 87.62 95 GLY A C 1
ATOM 762 O O . GLY A 1 95 ? 16.034 13.174 4.863 1.00 87.62 95 GLY A O 1
ATOM 763 N N . THR A 1 96 ? 15.864 10.993 4.411 1.00 91.25 96 THR A N 1
ATOM 764 C CA . THR A 1 96 ? 16.179 11.146 2.983 1.00 91.25 96 THR A CA 1
ATOM 765 C C . THR A 1 96 ? 14.927 11.516 2.190 1.00 91.25 96 THR A C 1
ATOM 767 O O . THR A 1 96 ? 14.961 12.379 1.312 1.00 91.25 96 THR A O 1
ATOM 770 N N . TYR A 1 97 ? 13.801 10.883 2.510 1.00 91.69 97 TYR A N 1
ATOM 771 C CA . TYR A 1 97 ? 12.502 11.209 1.948 1.00 91.69 97 TYR A CA 1
ATOM 772 C C . TYR A 1 97 ? 11.827 12.310 2.768 1.00 91.69 97 TYR A C 1
ATOM 774 O O . TYR A 1 97 ? 11.464 12.102 3.918 1.00 91.69 97 TYR A O 1
ATOM 782 N N . GLN A 1 98 ? 11.673 13.484 2.156 1.00 86.88 98 GLN A N 1
ATOM 783 C CA . GLN A 1 98 ? 11.132 14.702 2.786 1.00 86.88 98 GLN A CA 1
ATOM 784 C C . GLN A 1 98 ? 9.802 15.149 2.159 1.00 86.88 98 GLN A C 1
ATOM 786 O O . GLN A 1 98 ? 9.318 16.249 2.411 1.00 86.88 98 GLN A O 1
ATOM 791 N N . ASN A 1 99 ? 9.237 14.320 1.278 1.00 85.94 99 ASN A N 1
ATOM 792 C CA . ASN A 1 99 ? 7.995 14.621 0.569 1.00 85.94 99 ASN A CA 1
ATOM 793 C C . ASN A 1 99 ? 6.756 14.089 1.305 1.00 85.94 99 ASN A C 1
ATOM 795 O O . ASN A 1 99 ? 5.668 14.137 0.744 1.00 85.94 99 ASN A O 1
ATOM 799 N N . ASP A 1 100 ? 6.892 13.646 2.556 1.00 77.69 100 ASP A N 1
ATOM 800 C CA . ASP A 1 100 ? 5.829 13.147 3.445 1.00 77.69 100 ASP A CA 1
ATOM 801 C C . ASP A 1 100 ? 4.881 14.247 3.961 1.00 77.69 100 ASP A C 1
ATOM 803 O O . ASP A 1 100 ? 4.132 14.081 4.928 1.00 77.69 100 ASP A O 1
ATOM 807 N N . ILE A 1 101 ? 4.911 15.402 3.302 1.00 67.12 101 ILE A N 1
ATOM 808 C CA . ILE A 1 101 ? 4.213 16.602 3.715 1.00 67.12 101 ILE A CA 1
ATOM 809 C C . ILE A 1 101 ? 2.760 16.492 3.288 1.00 67.12 101 ILE A C 1
ATOM 811 O O . ILE A 1 101 ? 2.424 16.566 2.107 1.00 67.12 101 ILE A O 1
ATOM 815 N N . ARG A 1 102 ? 1.855 16.502 4.265 1.00 63.00 102 ARG A N 1
ATOM 816 C CA . ARG A 1 102 ? 0.462 16.843 3.990 1.00 63.00 102 ARG A CA 1
ATOM 817 C C . ARG A 1 102 ? 0.404 18.283 3.502 1.00 63.00 1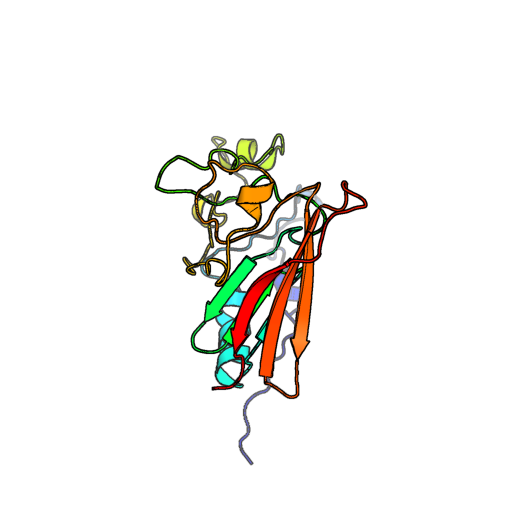02 ARG A C 1
ATOM 819 O O . ARG A 1 102 ? 0.545 19.207 4.303 1.00 63.00 102 ARG A O 1
ATOM 826 N N . ALA A 1 103 ? 0.076 18.495 2.229 1.00 52.62 103 ALA A N 1
ATOM 827 C CA . ALA A 1 103 ? -0.396 19.790 1.737 1.00 52.62 103 ALA A CA 1
ATOM 828 C C . ALA A 1 103 ? -1.797 20.099 2.313 1.00 52.62 103 ALA A C 1
ATOM 830 O O . ALA A 1 103 ? -2.767 20.347 1.605 1.00 52.62 103 ALA A O 1
ATOM 831 N N . SER A 1 104 ? -1.947 20.040 3.635 1.00 50.75 104 SER A N 1
ATOM 832 C CA . SER A 1 104 ? -3.164 20.405 4.334 1.00 50.75 104 SER A CA 1
ATOM 833 C C . SER A 1 104 ? -3.057 21.870 4.718 1.00 50.75 104 SER A C 1
ATOM 835 O O . SER A 1 104 ? -2.846 22.218 5.876 1.00 50.75 104 SER A O 1
ATOM 837 N N . HIS A 1 105 ? -3.389 22.730 3.764 1.00 52.28 105 HIS A N 1
ATOM 838 C CA . HIS A 1 105 ? -4.074 23.978 4.104 1.00 52.28 105 HIS A CA 1
ATOM 839 C C . HIS A 1 105 ? -5.485 23.712 4.670 1.00 52.28 105 HIS A C 1
ATOM 841 O O . HIS A 1 105 ? -6.237 24.647 4.935 1.00 52.28 105 HIS A O 1
ATOM 847 N N . ALA A 1 106 ? -5.881 22.441 4.839 1.00 57.75 106 ALA A N 1
ATOM 848 C CA . ALA A 1 106 ? -7.160 22.079 5.406 1.00 57.75 106 ALA A CA 1
ATOM 849 C C . ALA A 1 106 ? -7.257 22.610 6.837 1.00 57.75 106 ALA A C 1
ATOM 851 O O . ALA A 1 106 ? -6.433 22.314 7.705 1.00 57.75 106 ALA A O 1
ATOM 852 N N . ASN A 1 107 ? -8.341 23.342 7.087 1.00 63.50 107 ASN A N 1
ATOM 853 C CA . ASN A 1 107 ? -8.708 23.880 8.395 1.00 63.50 107 ASN A CA 1
ATOM 854 C C . ASN A 1 107 ? -8.707 22.824 9.515 1.00 63.50 107 ASN A C 1
ATOM 856 O O . ASN A 1 107 ? -8.693 23.196 10.681 1.00 63.50 107 ASN A O 1
ATOM 860 N N . PHE A 1 108 ? -8.722 21.530 9.180 1.00 75.06 108 PHE A N 1
ATOM 861 C CA . PHE A 1 108 ? -8.700 20.428 10.132 1.00 75.06 108 PHE A CA 1
ATOM 862 C C . PHE A 1 108 ? -7.518 20.494 11.104 1.00 75.06 108 PHE A C 1
ATOM 864 O O . PHE A 1 108 ? -7.763 20.579 12.300 1.00 75.06 108 PHE A O 1
ATOM 871 N N . TRP A 1 109 ? -6.263 20.526 10.634 1.00 75.88 109 TRP A N 1
ATOM 872 C CA . TRP A 1 109 ? -5.112 20.517 11.553 1.00 75.88 109 TRP A CA 1
ATOM 873 C C . TRP A 1 109 ? -5.018 21.799 12.376 1.00 75.88 109 TRP A C 1
ATOM 875 O O . TRP A 1 109 ? -4.759 21.745 13.572 1.00 75.88 109 TRP A O 1
ATOM 885 N N . ASN A 1 110 ? -5.336 22.947 11.774 1.00 79.25 110 ASN A N 1
ATOM 886 C CA . ASN A 1 110 ? -5.428 24.211 12.508 1.00 79.25 110 ASN A CA 1
ATOM 887 C C . ASN A 1 110 ? -6.513 24.169 13.600 1.00 79.25 110 ASN A C 1
ATOM 889 O O . ASN A 1 110 ? -6.377 24.823 14.627 1.00 79.25 110 ASN A O 1
ATOM 893 N N . LYS A 1 111 ? -7.602 23.417 13.391 1.00 79.50 111 LYS A N 1
ATOM 894 C CA . LYS A 1 111 ? -8.675 23.230 14.380 1.00 79.50 111 LYS A CA 1
ATOM 895 C C . LYS A 1 111 ? -8.321 22.189 15.438 1.00 79.50 111 LYS A C 1
ATOM 897 O O . LYS A 1 111 ? -8.632 22.416 16.602 1.00 79.50 111 LYS A O 1
ATOM 902 N N . VAL A 1 112 ? -7.692 21.082 15.049 1.00 80.88 112 VAL A N 1
ATOM 903 C CA . VAL A 1 112 ? -7.202 20.038 15.963 1.00 80.88 112 VAL A CA 1
ATOM 904 C C . VAL A 1 112 ? -6.131 20.578 16.905 1.00 80.88 112 VAL A C 1
ATOM 906 O O . VAL A 1 112 ? -6.140 20.241 18.077 1.00 80.88 112 VAL A O 1
ATOM 909 N N . ASN A 1 113 ? -5.266 21.472 16.427 1.00 81.81 113 ASN A N 1
ATOM 910 C CA . ASN A 1 113 ? -4.193 22.059 17.232 1.00 81.81 113 ASN A CA 1
ATOM 911 C C . ASN A 1 113 ? -4.599 23.371 17.938 1.00 81.81 113 ASN A C 1
ATOM 913 O O . ASN A 1 113 ? -3.732 24.101 18.409 1.00 81.81 113 ASN A O 1
ATOM 917 N N . SER A 1 114 ? -5.891 23.722 17.963 1.00 85.44 114 SER A N 1
ATOM 918 C CA . SER A 1 114 ? -6.372 24.953 18.615 1.00 85.44 114 SER A CA 1
ATOM 919 C C . SER A 1 114 ? -6.670 24.746 20.102 1.00 85.44 114 SER A C 1
ATOM 921 O O . SER A 1 114 ? -6.886 23.618 20.527 1.00 85.44 114 SER A O 1
ATOM 923 N N . ASP A 1 115 ? -6.788 25.835 20.871 1.00 86.81 115 ASP A N 1
ATO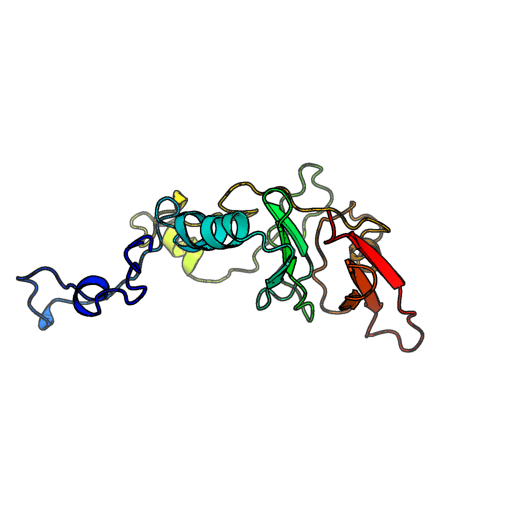M 924 C CA . ASP A 1 115 ? -7.086 25.797 22.318 1.00 86.81 115 ASP A CA 1
ATOM 925 C C . ASP A 1 115 ? -8.414 25.102 22.679 1.00 86.81 115 ASP A C 1
ATOM 927 O O . ASP A 1 115 ? -8.643 24.737 23.830 1.00 86.81 115 ASP A O 1
ATOM 931 N N . ASN A 1 116 ? -9.320 24.940 21.709 1.00 84.00 116 ASN A N 1
ATOM 932 C CA . ASN A 1 116 ? -10.595 24.251 21.889 1.00 84.00 116 ASN A CA 1
ATOM 933 C C . ASN A 1 116 ? -10.869 23.327 20.692 1.00 84.00 116 ASN A C 1
ATOM 935 O O . ASN A 1 116 ? -11.668 23.671 19.804 1.00 84.00 116 ASN A O 1
ATOM 939 N N . PRO A 1 117 ? -10.169 22.183 20.614 1.00 86.38 117 PRO A N 1
ATOM 940 C CA . PRO A 1 117 ? -10.206 21.341 19.438 1.00 86.38 117 PRO A CA 1
ATOM 941 C C . PRO A 1 117 ? -11.517 20.559 19.359 1.00 86.38 117 PRO A C 1
ATOM 943 O O . PRO A 1 117 ? -12.097 20.132 20.356 1.00 86.38 117 PRO A O 1
ATOM 946 N N . ARG A 1 118 ? -12.012 20.369 18.132 1.00 81.94 118 ARG A N 1
ATOM 947 C CA . ARG A 1 118 ? -13.242 19.593 17.871 1.00 81.94 118 ARG A CA 1
ATOM 948 C C . ARG A 1 118 ? -13.005 18.081 17.786 1.00 81.94 118 ARG A C 1
ATOM 950 O O . ARG A 1 118 ? -13.981 17.336 17.730 1.00 81.94 118 ARG A O 1
ATOM 957 N N . TRP A 1 119 ? -11.746 17.657 17.747 1.00 82.75 119 TRP A N 1
ATOM 958 C CA . TRP A 1 119 ? -11.294 16.269 17.648 1.00 82.75 119 TRP A CA 1
ATOM 959 C C . TRP A 1 119 ? -10.083 16.084 18.563 1.00 82.75 119 TRP A C 1
ATOM 961 O O . TRP A 1 119 ? -9.335 17.041 18.765 1.00 82.75 119 TRP A O 1
ATOM 971 N N . GLN A 1 120 ? -9.903 14.880 19.101 1.00 83.75 120 GLN A N 1
ATOM 972 C CA . GLN A 1 120 ? -8.713 14.516 19.874 1.00 83.75 120 GLN A CA 1
ATOM 973 C C . GLN A 1 120 ? -7.610 14.101 18.906 1.00 83.75 120 GLN A C 1
ATOM 975 O O . GLN A 1 120 ? -7.870 13.319 17.995 1.00 83.75 120 GLN A O 1
ATOM 980 N N . ILE A 1 121 ? -6.399 14.635 19.051 1.00 83.25 121 ILE A N 1
ATOM 981 C CA . ILE A 1 121 ? -5.319 14.341 18.098 1.00 83.25 121 ILE A CA 1
ATOM 982 C C . ILE A 1 121 ? -4.854 12.883 18.190 1.00 83.25 121 ILE A C 1
ATOM 984 O O . ILE A 1 121 ? -4.415 12.308 17.200 1.00 83.25 121 ILE A O 1
ATOM 988 N N . GLU A 1 122 ? -5.029 12.258 19.350 1.00 85.56 122 GLU A N 1
ATOM 989 C CA . GLU A 1 122 ? -4.689 10.861 19.608 1.00 85.56 122 GLU A CA 1
ATOM 990 C C . GLU A 1 122 ? -5.523 9.886 18.764 1.00 85.56 122 GLU A C 1
ATOM 992 O O . GLU A 1 122 ? -5.081 8.769 18.508 1.00 85.56 122 GLU A O 1
ATOM 997 N N . ASP A 1 123 ? -6.702 10.314 18.298 1.00 87.44 123 ASP A N 1
ATOM 998 C CA . ASP A 1 123 ? -7.583 9.507 17.451 1.00 87.44 123 ASP A CA 1
ATOM 999 C C . ASP A 1 123 ? -7.249 9.622 15.948 1.00 87.44 123 ASP A C 1
ATOM 1001 O O . ASP A 1 123 ? -7.789 8.874 15.133 1.00 87.44 123 ASP A O 1
ATOM 1005 N N . TYR A 1 124 ? -6.363 10.549 15.557 1.00 82.25 124 TYR A N 1
ATOM 1006 C CA . TYR A 1 124 ? -6.046 10.844 14.156 1.00 82.25 124 TYR A CA 1
ATOM 1007 C C . TYR A 1 124 ? -4.529 10.969 13.954 1.00 82.25 124 TYR A C 1
ATOM 1009 O O . TYR A 1 124 ? -3.981 12.065 14.121 1.00 82.25 124 TYR A O 1
ATOM 1017 N N . PRO A 1 125 ? -3.828 9.891 13.553 1.00 79.12 125 PRO A N 1
ATOM 1018 C CA . PRO A 1 125 ? -2.392 9.969 13.317 1.00 79.12 125 PRO A CA 1
ATOM 1019 C C . PRO A 1 125 ? -2.081 10.969 12.199 1.00 79.12 125 PRO A C 1
ATOM 1021 O O . PRO A 1 125 ? -2.736 11.002 11.154 1.00 79.12 125 PRO A O 1
ATOM 1024 N N . ALA A 1 126 ? -1.057 11.794 12.416 1.00 78.31 126 ALA A N 1
ATOM 1025 C CA . ALA A 1 126 ? -0.570 12.719 11.395 1.00 78.31 126 ALA A CA 1
ATOM 1026 C C . ALA A 1 126 ? 0.173 11.993 10.261 1.00 78.31 126 ALA A C 1
ATOM 1028 O O . ALA A 1 126 ? 0.200 12.488 9.134 1.00 78.31 126 ALA A O 1
ATOM 1029 N N . ASN A 1 127 ? 0.775 10.844 10.571 1.00 83.00 127 ASN A N 1
ATOM 1030 C CA . ASN A 1 127 ? 1.578 10.032 9.671 1.00 83.00 127 ASN A CA 1
ATOM 1031 C C . ASN A 1 127 ? 1.566 8.553 10.092 1.00 83.00 127 ASN A C 1
ATOM 1033 O O . ASN A 1 127 ? 1.189 8.219 11.216 1.00 83.00 127 ASN A O 1
ATOM 1037 N N . GLY A 1 128 ? 1.984 7.677 9.177 1.00 83.19 128 GLY A N 1
ATOM 1038 C CA . GLY A 1 128 ? 2.065 6.235 9.415 1.00 83.19 128 GLY A CA 1
ATOM 1039 C C . GLY A 1 128 ? 0.710 5.523 9.518 1.00 83.19 128 GLY A C 1
ATOM 1040 O O . GLY A 1 128 ? -0.333 6.050 9.133 1.00 83.19 128 GLY A O 1
ATOM 1041 N N . ASP A 1 129 ? 0.746 4.282 10.008 1.00 87.50 129 ASP A N 1
ATOM 1042 C CA . ASP A 1 129 ? -0.447 3.461 10.234 1.00 87.50 129 ASP A CA 1
ATOM 1043 C C . ASP A 1 129 ? -0.979 3.685 11.667 1.00 87.50 129 ASP A C 1
ATOM 1045 O O . ASP A 1 129 ? -0.203 3.542 12.617 1.00 87.50 129 ASP A O 1
ATOM 1049 N N . PRO A 1 130 ? -2.281 3.992 11.853 1.00 88.94 130 PRO A N 1
ATOM 1050 C CA . PRO A 1 130 ? -2.885 4.230 13.173 1.00 88.94 130 PRO A CA 1
ATOM 1051 C C . PRO A 1 130 ? -2.715 3.072 14.163 1.00 88.94 130 PRO A C 1
ATOM 1053 O O . PRO A 1 130 ? -2.745 3.290 15.372 1.00 88.94 130 PRO A O 1
ATOM 1056 N N . HIS A 1 131 ? -2.524 1.853 13.658 1.00 90.69 131 HIS A N 1
ATOM 1057 C CA . HIS A 1 131 ? -2.385 0.626 14.441 1.00 90.69 131 HIS A CA 1
ATOM 1058 C C . HIS A 1 131 ? -0.952 0.076 14.420 1.00 90.69 131 HIS A C 1
ATOM 1060 O O . HIS A 1 131 ? -0.703 -1.044 14.867 1.00 90.69 131 HIS A O 1
ATOM 1066 N N . GLY A 1 132 ? 0.013 0.852 13.913 1.00 88.75 132 GLY A N 1
ATOM 1067 C CA . GLY A 1 132 ? 1.431 0.500 13.895 1.00 88.75 132 GLY A CA 1
ATOM 1068 C C . GLY A 1 132 ? 1.804 -0.648 12.953 1.00 88.75 132 GLY A C 1
ATOM 1069 O O . GLY A 1 132 ? 2.848 -1.280 13.148 1.00 88.75 132 GLY A O 1
ATOM 1070 N N . ARG A 1 133 ? 0.989 -0.958 11.934 1.00 89.94 133 ARG A N 1
ATOM 1071 C CA . ARG A 1 133 ? 1.330 -2.002 10.956 1.00 89.94 133 ARG A CA 1
ATOM 1072 C C . ARG A 1 133 ? 2.601 -1.638 10.193 1.00 89.94 133 ARG A C 1
ATOM 1074 O O . ARG A 1 133 ? 2.785 -0.521 9.712 1.00 89.94 133 ARG A O 1
ATOM 1081 N N . ARG A 1 134 ? 3.475 -2.631 10.014 1.00 91.25 134 ARG A N 1
ATOM 1082 C CA . ARG A 1 134 ? 4.682 -2.471 9.202 1.00 91.25 134 ARG A CA 1
ATOM 1083 C C . ARG A 1 134 ? 4.343 -2.601 7.722 1.00 91.25 134 ARG A C 1
ATOM 1085 O O . ARG A 1 134 ? 3.835 -3.635 7.280 1.00 91.25 134 ARG A O 1
ATOM 1092 N N . MET A 1 135 ? 4.685 -1.581 6.949 1.00 93.69 135 MET A N 1
ATOM 1093 C CA . MET A 1 135 ? 4.538 -1.606 5.497 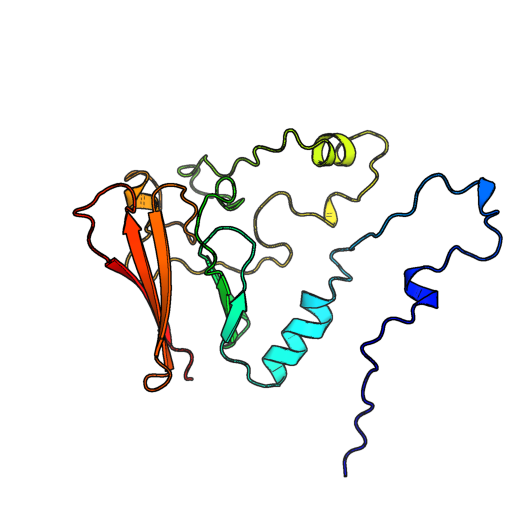1.00 93.69 135 MET A CA 1
ATOM 1094 C C . MET A 1 135 ? 5.627 -2.471 4.851 1.00 93.69 135 MET A C 1
ATOM 1096 O O . MET A 1 135 ? 6.772 -2.514 5.308 1.00 93.69 135 MET A O 1
ATOM 1100 N N . ALA A 1 136 ? 5.260 -3.190 3.796 1.00 95.62 136 ALA A N 1
ATOM 1101 C CA . ALA A 1 136 ? 6.172 -4.002 3.012 1.00 95.62 136 ALA A CA 1
ATOM 1102 C C . ALA A 1 136 ? 6.847 -3.142 1.942 1.00 95.62 136 ALA A C 1
ATOM 1104 O O . ALA A 1 136 ? 6.186 -2.483 1.144 1.00 95.62 136 ALA A O 1
ATOM 1105 N N . VAL A 1 137 ? 8.175 -3.198 1.907 1.00 96.25 137 VAL A N 1
ATOM 1106 C CA . VAL A 1 137 ? 8.960 -2.658 0.796 1.00 96.25 137 VAL A CA 1
ATOM 1107 C C . VAL A 1 137 ? 8.766 -3.561 -0.429 1.00 96.25 137 VAL A C 1
ATOM 1109 O O . VAL A 1 137 ? 8.740 -4.787 -0.257 1.00 96.25 137 VAL A O 1
ATOM 1112 N N . PRO A 1 138 ? 8.638 -2.999 -1.646 1.00 97.75 138 PRO A N 1
ATOM 1113 C CA . PRO A 1 138 ? 8.625 -3.790 -2.866 1.00 97.75 138 PRO A CA 1
ATOM 1114 C C . PRO A 1 138 ? 9.778 -4.791 -2.963 1.00 97.75 138 PRO A C 1
ATOM 1116 O O . PRO A 1 138 ? 10.937 -4.472 -2.709 1.00 97.75 138 PRO A O 1
ATOM 1119 N N . SER A 1 139 ? 9.463 -6.015 -3.368 1.00 98.00 139 SER A N 1
ATOM 1120 C CA . SER A 1 139 ? 10.407 -7.139 -3.384 1.00 98.00 139 SER A CA 1
ATOM 1121 C C . SER A 1 139 ? 11.427 -7.124 -4.525 1.00 98.00 139 SER A C 1
ATOM 1123 O O . SER A 1 139 ? 12.417 -7.853 -4.435 1.00 98.00 139 SER A O 1
ATOM 1125 N N . LYS A 1 140 ? 11.213 -6.355 -5.604 1.00 98.06 140 LYS A N 1
ATOM 1126 C CA . LYS A 1 140 ? 12.171 -6.259 -6.723 1.00 98.06 140 LYS A CA 1
ATOM 1127 C C . LYS A 1 140 ? 12.924 -4.929 -6.722 1.00 98.06 140 LYS A C 1
ATOM 1129 O O . LYS A 1 140 ? 14.144 -4.949 -6.854 1.00 98.06 140 LYS A O 1
ATOM 1134 N N . PHE A 1 141 ? 12.218 -3.801 -6.611 1.00 97.50 141 PHE A N 1
ATOM 1135 C CA . PHE A 1 141 ? 12.800 -2.459 -6.445 1.00 97.50 141 PHE A CA 1
ATOM 1136 C C . PHE A 1 141 ? 11.724 -1.440 -6.035 1.00 97.50 141 PHE A C 1
ATOM 1138 O O . PHE A 1 141 ? 10.568 -1.609 -6.415 1.00 97.50 141 PHE A O 1
ATOM 1145 N N . SER A 1 142 ? 12.095 -0.362 -5.336 1.00 96.75 142 SER A N 1
ATOM 1146 C CA . SER A 1 142 ? 11.224 0.798 -5.076 1.00 96.75 142 SER A CA 1
ATOM 1147 C C . SER A 1 142 ? 11.002 1.652 -6.337 1.00 96.75 142 SER A C 1
ATOM 1149 O O . SER A 1 142 ? 11.955 2.273 -6.827 1.00 96.75 142 SER A O 1
ATOM 1151 N N . PRO A 1 143 ? 9.762 1.761 -6.863 1.00 96.38 143 PRO A N 1
ATOM 1152 C CA . PRO A 1 143 ? 9.469 2.612 -8.017 1.00 96.38 143 PRO A CA 1
ATOM 1153 C C . PRO A 1 143 ? 9.704 4.095 -7.775 1.00 96.38 143 PRO A C 1
ATOM 1155 O O . PRO A 1 143 ? 9.992 4.815 -8.723 1.00 96.38 143 PRO A O 1
ATOM 1158 N N . MET A 1 144 ? 9.662 4.550 -6.521 1.00 95.06 144 MET A N 1
ATOM 1159 C CA . MET A 1 144 ? 9.918 5.951 -6.184 1.00 95.06 144 MET A CA 1
ATOM 1160 C C . MET A 1 144 ? 11.331 6.408 -6.584 1.00 95.06 144 MET A C 1
ATOM 1162 O O . MET A 1 144 ? 11.541 7.597 -6.799 1.00 95.06 144 MET A O 1
ATOM 1166 N N . ARG A 1 145 ? 12.285 5.484 -6.794 1.00 95.06 145 ARG A N 1
ATOM 1167 C CA . ARG A 1 145 ? 13.595 5.816 -7.388 1.00 95.06 145 ARG A CA 1
ATOM 1168 C C . ARG A 1 145 ? 13.513 6.321 -8.829 1.00 95.06 145 ARG A C 1
ATOM 1170 O O . ARG A 1 145 ? 14.440 6.977 -9.283 1.00 95.06 145 ARG A O 1
ATOM 1177 N N . MET A 1 146 ? 12.446 5.988 -9.556 1.00 93.44 146 MET A N 1
ATOM 1178 C CA . MET A 1 146 ? 12.202 6.516 -10.902 1.00 93.44 146 MET A CA 1
ATOM 1179 C C . MET A 1 146 ? 11.764 7.983 -10.861 1.00 93.44 146 MET A C 1
ATOM 1181 O O . MET A 1 146 ? 12.014 8.708 -11.814 1.00 93.44 146 MET A O 1
ATOM 1185 N N . GLU A 1 147 ? 11.142 8.415 -9.762 1.00 90.44 147 GLU A N 1
ATOM 1186 C CA . GLU A 1 147 ? 10.781 9.816 -9.533 1.00 90.44 147 GLU A CA 1
ATOM 1187 C C . GLU A 1 147 ? 11.978 10.613 -8.994 1.00 90.44 147 GLU A C 1
ATOM 1189 O O . GLU A 1 147 ? 12.228 11.741 -9.414 1.00 90.44 147 GLU A O 1
ATOM 1194 N N . ASN A 1 148 ? 12.764 10.010 -8.097 1.00 92.25 148 ASN A N 1
ATOM 1195 C CA . ASN A 1 148 ? 14.017 10.576 -7.612 1.00 92.25 148 ASN A CA 1
ATOM 1196 C C . ASN A 1 148 ? 14.985 9.467 -7.180 1.00 92.25 148 ASN A C 1
ATOM 1198 O O . ASN A 1 148 ? 14.755 8.774 -6.189 1.00 92.25 148 ASN A O 1
ATOM 1202 N N . GLU A 1 149 ? 16.107 9.336 -7.889 1.00 94.12 149 GLU A N 1
ATOM 1203 C CA . GLU A 1 149 ? 17.092 8.263 -7.682 1.00 94.12 149 GLU A CA 1
ATOM 1204 C C . GLU A 1 149 ? 17.707 8.239 -6.270 1.00 94.12 149 GLU A C 1
ATOM 1206 O O . GLU A 1 149 ? 18.182 7.190 -5.820 1.00 94.12 149 GLU A O 1
ATOM 1211 N N . VAL A 1 150 ? 17.679 9.377 -5.563 1.00 94.00 150 VAL A N 1
ATOM 1212 C CA . VAL A 1 150 ? 18.210 9.529 -4.198 1.00 94.00 150 VAL A CA 1
ATOM 1213 C C . VAL A 1 150 ? 17.250 8.971 -3.145 1.00 94.00 150 VAL A C 1
ATOM 1215 O O . VAL A 1 150 ? 17.683 8.687 -2.029 1.00 94.00 150 VAL A O 1
ATOM 1218 N N . TYR A 1 151 ? 15.967 8.774 -3.467 1.00 94.19 151 TYR A N 1
ATOM 1219 C CA . TYR A 1 151 ? 15.019 8.230 -2.500 1.00 94.19 151 TYR A CA 1
ATOM 1220 C C . TYR A 1 151 ? 15.437 6.845 -1.990 1.00 94.19 151 TYR A C 1
ATOM 1222 O O . TYR A 1 151 ? 15.972 6.024 -2.750 1.00 94.19 151 TYR A O 1
ATOM 1230 N N . PRO A 1 152 ? 15.186 6.568 -0.695 1.00 94.12 152 PRO A N 1
ATOM 1231 C CA . PRO A 1 152 ? 15.424 5.250 -0.137 1.00 94.12 152 PRO A CA 1
ATOM 1232 C C . PRO A 1 152 ? 14.436 4.231 -0.728 1.0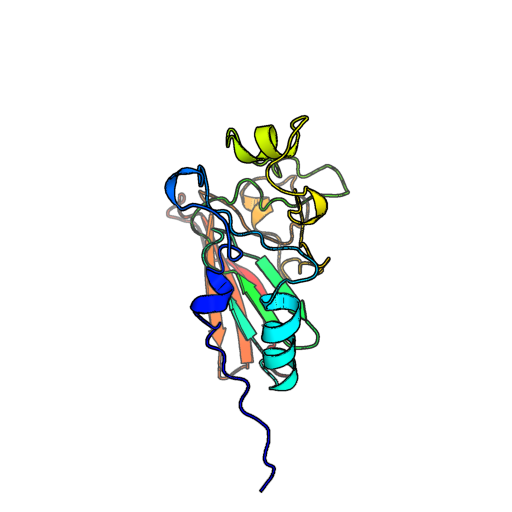0 94.12 152 PRO A C 1
ATOM 1234 O O . PRO A 1 152 ? 13.562 4.546 -1.544 1.00 94.12 152 PRO A O 1
ATOM 1237 N N . GLU A 1 153 ? 14.562 2.973 -0.310 1.00 94.44 153 GLU A N 1
ATOM 1238 C CA . GLU A 1 153 ? 13.538 1.972 -0.606 1.00 94.44 153 GLU A CA 1
ATOM 1239 C C . GLU A 1 153 ? 12.259 2.306 0.173 1.00 94.44 153 GLU A C 1
ATOM 1241 O O . GLU A 1 153 ? 12.156 2.037 1.370 1.00 94.44 153 GLU A O 1
ATOM 1246 N N . LEU A 1 154 ? 11.297 2.926 -0.507 1.00 95.31 154 LEU A N 1
ATOM 1247 C CA . LEU A 1 154 ? 10.038 3.364 0.082 1.00 95.31 154 LEU A CA 1
ATOM 1248 C C . LEU A 1 154 ? 8.986 2.254 -0.041 1.00 95.31 154 LEU A C 1
ATOM 1250 O O . LEU A 1 154 ? 8.907 1.592 -1.079 1.00 95.31 154 LEU A O 1
ATOM 1254 N N . PRO A 1 155 ? 8.146 2.036 0.987 1.00 95.69 155 PRO A N 1
ATOM 1255 C CA . PRO A 1 155 ? 7.169 0.950 0.995 1.00 95.69 155 PRO A CA 1
ATOM 1256 C C . PRO A 1 155 ? 5.850 1.309 0.289 1.00 95.69 155 PRO A C 1
ATOM 1258 O O . PRO A 1 155 ? 4.791 0.772 0.616 1.00 95.69 155 PRO A O 1
ATOM 1261 N N . PHE A 1 156 ? 5.899 2.250 -0.652 1.00 95.31 156 PHE A N 1
ATOM 1262 C CA . PHE A 1 156 ? 4.743 2.738 -1.392 1.00 95.31 156 PHE A CA 1
ATOM 1263 C C . PHE A 1 156 ? 5.148 3.291 -2.763 1.00 95.31 156 PHE A C 1
ATOM 1265 O O . PHE A 1 156 ? 6.324 3.531 -3.033 1.00 95.31 156 PHE A O 1
ATOM 1272 N N . VAL A 1 157 ? 4.146 3.542 -3.604 1.00 95.31 157 VAL A N 1
ATOM 1273 C CA . VAL A 1 157 ? 4.256 4.365 -4.814 1.00 95.31 157 VAL A CA 1
ATOM 1274 C C . VAL A 1 157 ? 3.189 5.450 -4.756 1.00 95.31 157 VAL A C 1
ATOM 1276 O O . VAL A 1 157 ? 2.010 5.148 -4.598 1.00 95.31 157 VAL A O 1
ATOM 1279 N N . THR A 1 158 ? 3.595 6.709 -4.870 1.00 92.75 158 THR A N 1
ATOM 1280 C CA . THR A 1 158 ? 2.713 7.885 -4.867 1.00 92.75 158 THR A CA 1
ATOM 1281 C C . THR A 1 158 ? 3.271 8.877 -5.875 1.00 92.75 158 THR A C 1
ATOM 1283 O O . THR A 1 158 ? 4.259 9.537 -5.591 1.00 92.75 158 THR A O 1
ATOM 1286 N N . SER A 1 159 ? 2.671 8.963 -7.058 1.00 91.50 159 SER A N 1
ATOM 1287 C CA . SER A 1 159 ? 3.263 9.687 -8.185 1.00 91.50 159 SER A CA 1
ATOM 1288 C C . SER A 1 159 ? 2.179 10.146 -9.151 1.00 91.50 159 SER A C 1
ATOM 1290 O O . SER A 1 159 ? 1.205 9.425 -9.379 1.00 91.50 159 SER A O 1
ATOM 1292 N N . ASN A 1 160 ? 2.340 11.337 -9.727 1.00 89.81 160 ASN A N 1
ATOM 1293 C CA . ASN A 1 160 ? 1.447 11.798 -10.792 1.00 89.81 160 ASN A CA 1
ATOM 1294 C C . ASN A 1 160 ? 1.896 11.299 -12.174 1.00 89.81 160 ASN A C 1
ATOM 1296 O O . ASN A 1 160 ? 1.125 11.362 -13.128 1.00 89.81 160 ASN A O 1
ATOM 1300 N N . GLU A 1 161 ? 3.136 10.830 -12.275 1.00 91.19 161 GLU A N 1
ATOM 1301 C CA . GLU A 1 161 ? 3.808 10.450 -13.510 1.00 91.19 161 GLU A CA 1
ATOM 1302 C C . GLU A 1 161 ? 3.856 8.924 -13.655 1.00 91.19 161 GLU A C 1
ATOM 1304 O O . GLU A 1 161 ? 3.578 8.375 -14.728 1.00 91.19 161 GLU A O 1
ATOM 1309 N N . LEU A 1 162 ? 4.157 8.222 -12.558 1.00 93.94 162 LEU A N 1
ATOM 1310 C CA . LEU A 1 162 ? 4.165 6.764 -12.541 1.00 93.94 162 LEU A CA 1
ATOM 1311 C C . LEU A 1 162 ? 2.739 6.216 -12.456 1.00 93.94 162 LEU A C 1
ATOM 1313 O O . LEU A 1 162 ? 1.914 6.683 -11.674 1.00 93.94 162 LEU A O 1
ATOM 1317 N N . SER A 1 163 ? 2.477 5.178 -13.242 1.00 94.06 163 SER A N 1
ATOM 1318 C CA . SER A 1 163 ? 1.249 4.389 -13.194 1.00 94.06 163 SER A CA 1
ATOM 1319 C C . SER A 1 163 ? 1.561 2.970 -12.741 1.00 94.06 163 SER A C 1
ATOM 1321 O O . SER A 1 163 ? 2.459 2.316 -13.282 1.00 94.06 163 SER A O 1
ATOM 1323 N N . VAL A 1 164 ? 0.795 2.484 -11.766 1.00 95.75 164 VAL A N 1
ATOM 1324 C CA . VAL A 1 164 ? 0.931 1.140 -11.203 1.00 95.75 164 VAL A CA 1
ATOM 1325 C C . VAL A 1 164 ? -0.327 0.319 -11.442 1.00 95.75 164 VAL A C 1
ATOM 1327 O O . VAL A 1 164 ? -1.448 0.808 -11.350 1.00 95.75 164 VAL A O 1
ATOM 1330 N N . PHE A 1 165 ? -0.136 -0.968 -11.713 1.00 95.50 165 PHE A N 1
ATOM 1331 C CA . PHE A 1 165 ? -1.214 -1.949 -11.724 1.00 95.50 165 PHE A CA 1
ATOM 1332 C C . PHE A 1 165 ? -0.746 -3.271 -11.121 1.00 95.50 165 PHE A C 1
ATOM 1334 O O . PHE A 1 165 ? 0.441 -3.605 -11.158 1.00 95.50 165 PHE A O 1
ATOM 1341 N N . SER A 1 166 ? -1.688 -4.047 -10.593 1.00 97.12 166 SER A N 1
ATOM 1342 C CA . SER A 1 166 ? -1.420 -5.358 -10.004 1.00 97.12 166 SER A CA 1
ATOM 1343 C C . SER A 1 166 ? -2.212 -6.449 -10.717 1.00 97.12 166 SER A C 1
ATOM 1345 O O . SER A 1 166 ? -3.365 -6.256 -11.098 1.00 97.12 166 SER A O 1
ATOM 1347 N N . VAL A 1 167 ? -1.589 -7.611 -10.888 1.00 97.50 167 VAL A N 1
ATOM 1348 C CA . VAL A 1 167 ? -2.172 -8.804 -11.501 1.00 97.50 167 VAL A CA 1
ATOM 1349 C C . VAL A 1 167 ? -2.211 -9.910 -10.457 1.00 97.50 167 VAL A C 1
ATOM 1351 O O . VAL A 1 167 ? -1.172 -10.308 -9.929 1.00 97.50 167 VAL A O 1
ATOM 1354 N N . LEU A 1 168 ? -3.413 -10.408 -10.168 1.00 97.38 168 LEU A N 1
ATOM 1355 C CA . LEU A 1 168 ? -3.617 -11.623 -9.385 1.00 97.38 168 LEU A CA 1
ATOM 1356 C C . LEU A 1 168 ? -3.634 -12.830 -10.331 1.00 97.38 168 LEU A C 1
ATOM 1358 O O . LEU A 1 168 ? -4.578 -13.011 -11.100 1.00 97.38 168 LEU A O 1
ATOM 1362 N N . ASP A 1 169 ? -2.605 -13.668 -10.244 1.00 97.25 169 ASP A N 1
ATOM 1363 C CA . ASP A 1 169 ? -2.571 -14.982 -10.883 1.00 97.25 169 ASP A CA 1
ATOM 1364 C C . ASP A 1 169 ? -3.172 -16.011 -9.919 1.00 97.25 169 ASP A C 1
ATOM 1366 O O . ASP A 1 169 ? -2.531 -16.456 -8.964 1.00 97.25 169 ASP A O 1
ATOM 1370 N N . THR A 1 170 ? -4.428 -16.381 -10.162 1.00 94.75 170 THR A N 1
ATOM 1371 C CA . THR A 1 170 ? -5.167 -17.329 -9.318 1.00 94.75 170 THR A CA 1
ATOM 1372 C C . THR A 1 170 ? -4.690 -18.771 -9.468 1.00 94.75 170 THR A C 1
ATOM 1374 O O . THR A 1 170 ? -4.895 -19.562 -8.552 1.00 94.75 170 THR A O 1
ATOM 1377 N N . ALA A 1 171 ? -4.041 -19.126 -10.581 1.00 95.56 171 ALA A N 1
ATOM 1378 C CA . ALA A 1 171 ? -3.500 -20.468 -10.777 1.00 95.56 171 ALA A CA 1
ATOM 1379 C C . ALA A 1 171 ? -2.216 -20.669 -9.964 1.00 95.56 171 ALA A C 1
ATOM 1381 O O . ALA A 1 171 ? -1.995 -21.746 -9.414 1.00 95.56 171 ALA A O 1
ATOM 1382 N N . ARG A 1 172 ? -1.378 -19.630 -9.877 1.00 95.44 172 ARG A N 1
ATOM 1383 C CA . ARG A 1 172 ? -0.154 -19.640 -9.061 1.00 95.44 172 ARG A CA 1
ATOM 1384 C C . ARG A 1 172 ? -0.382 -19.206 -7.618 1.00 95.44 172 ARG A C 1
ATOM 1386 O O . ARG A 1 172 ? 0.460 -19.488 -6.773 1.00 95.44 172 ARG A O 1
ATOM 1393 N N . GLY A 1 173 ? -1.484 -18.514 -7.341 1.00 96.69 173 GLY A N 1
ATOM 1394 C CA . GLY A 1 173 ? -1.715 -17.896 -6.042 1.00 96.69 173 GLY A CA 1
ATOM 1395 C C . GLY A 1 173 ? -0.720 -16.772 -5.768 1.00 96.69 173 GLY A C 1
ATOM 1396 O O . GLY A 1 173 ? -0.225 -16.650 -4.652 1.00 96.69 173 GLY A O 1
ATOM 1397 N N . THR A 1 174 ? -0.389 -15.975 -6.784 1.00 98.00 174 THR A N 1
ATOM 1398 C CA . THR A 1 174 ? 0.601 -14.895 -6.679 1.00 98.00 174 THR A CA 1
ATOM 1399 C C . THR A 1 174 ? 0.015 -13.573 -7.131 1.00 98.00 174 THR A C 1
ATOM 1401 O O . THR A 1 174 ? -0.732 -13.521 -8.107 1.00 98.00 174 THR A O 1
ATOM 1404 N N . VAL A 1 175 ? 0.412 -12.493 -6.468 1.00 98.31 175 VAL A N 1
ATOM 1405 C CA . VAL A 1 175 ? 0.126 -11.131 -6.912 1.00 98.31 175 VAL A CA 1
ATOM 1406 C C . VAL A 1 175 ? 1.421 -10.483 -7.370 1.00 98.31 175 VAL A C 1
ATOM 1408 O O . VAL A 1 175 ? 2.417 -10.501 -6.649 1.00 98.31 175 VAL A O 1
ATOM 1411 N N . GLN A 1 176 ? 1.393 -9.906 -8.566 1.00 98.50 176 GLN A N 1
ATOM 1412 C CA . GLN A 1 176 ? 2.510 -9.199 -9.184 1.00 98.50 176 GLN A CA 1
ATOM 1413 C C . GLN A 1 176 ? 2.107 -7.749 -9.440 1.00 98.50 176 GLN A C 1
ATOM 1415 O O . GLN A 1 176 ? 1.053 -7.504 -10.020 1.00 98.50 176 GLN A O 1
ATOM 1420 N N . SER A 1 177 ? 2.927 -6.791 -9.016 1.00 98.38 177 SER A N 1
ATOM 1421 C CA . SER A 1 177 ? 2.685 -5.361 -9.228 1.00 98.38 177 SER A CA 1
ATOM 1422 C C . SER A 1 177 ? 3.718 -4.773 -10.177 1.00 98.38 177 SER A C 1
ATOM 1424 O O . SER A 1 177 ? 4.923 -5.010 -10.050 1.00 98.38 177 SER A O 1
ATOM 1426 N N . TYR A 1 178 ? 3.230 -3.996 -11.134 1.00 98.06 178 TYR A N 1
ATOM 1427 C CA . TYR A 1 178 ? 3.999 -3.426 -12.225 1.00 98.06 178 TYR A CA 1
ATOM 1428 C C . TYR A 1 178 ? 3.896 -1.911 -12.222 1.00 98.06 178 TYR A C 1
ATOM 1430 O O . TYR A 1 178 ? 2.863 -1.363 -11.852 1.00 98.06 178 TYR A O 1
ATOM 1438 N N . VAL A 1 179 ? 4.958 -1.253 -12.675 1.00 97.31 179 VAL A N 1
ATOM 1439 C CA . VAL A 1 179 ? 5.031 0.198 -12.829 1.00 97.31 179 VAL A CA 1
ATOM 1440 C C . VAL A 1 179 ? 5.514 0.553 -14.229 1.00 97.31 179 VAL A C 1
ATOM 1442 O O . VAL A 1 179 ? 6.316 -0.174 -14.824 1.00 97.31 179 VAL A O 1
ATOM 1445 N N . PHE A 1 180 ? 5.040 1.677 -14.745 1.00 95.75 180 PHE A N 1
ATOM 1446 C CA . PHE A 1 180 ? 5.601 2.355 -15.908 1.00 95.75 180 PHE A CA 1
ATOM 1447 C C . PHE A 1 180 ? 5.431 3.869 -15.749 1.00 95.75 180 PHE A C 1
ATOM 1449 O O . PHE A 1 180 ? 4.601 4.327 -14.966 1.00 95.75 180 PHE A O 1
ATOM 1456 N N . ASP A 1 181 ? 6.230 4.636 -16.481 1.00 94.62 181 ASP A N 1
ATOM 1457 C CA . ASP A 1 181 ? 6.077 6.088 -16.582 1.00 94.62 181 ASP A CA 1
ATOM 1458 C C . ASP A 1 181 ? 5.080 6.388 -17.705 1.00 94.62 181 ASP A C 1
ATOM 1460 O O . ASP A 1 181 ? 5.352 6.100 -18.871 1.00 94.62 181 ASP A O 1
ATOM 1464 N N . ALA A 1 182 ? 3.911 6.922 -17.355 1.00 90.12 182 ALA A N 1
ATOM 1465 C CA . ALA A 1 182 ? 2.863 7.213 -18.329 1.00 90.12 182 ALA A CA 1
ATOM 1466 C C . ALA A 1 182 ? 3.156 8.473 -19.162 1.00 90.12 182 ALA A C 1
ATOM 1468 O O . ALA A 1 182 ? 2.500 8.696 -20.183 1.00 90.12 182 ALA A O 1
ATOM 1469 N N . SER A 1 183 ? 4.130 9.290 -18.746 1.00 90.56 183 SER A N 1
ATOM 1470 C CA . SER A 1 183 ? 4.571 10.477 -19.480 1.00 90.56 183 SER A CA 1
ATOM 1471 C C . SER A 1 183 ? 5.559 10.148 -20.608 1.00 90.56 183 SER A C 1
ATOM 1473 O O . SER A 1 183 ? 5.628 10.887 -21.594 1.00 90.56 183 SER A O 1
ATOM 1475 N N . ASP A 1 184 ? 6.262 9.012 -20.521 1.00 93.50 184 ASP A N 1
ATOM 1476 C CA . ASP A 1 184 ? 7.187 8.525 -21.547 1.00 93.50 184 ASP A CA 1
ATOM 1477 C C . ASP A 1 184 ? 6.545 7.432 -22.419 1.00 93.50 184 ASP A C 1
ATOM 1479 O O . ASP A 1 184 ? 6.307 6.303 -21.994 1.00 93.50 184 ASP A O 1
ATOM 1483 N N . GLN A 1 185 ? 6.337 7.740 -23.702 1.00 90.75 185 GLN A N 1
ATOM 1484 C CA . GLN A 1 185 ? 5.761 6.809 -24.683 1.00 90.75 185 GLN A CA 1
ATOM 1485 C C . GLN A 1 185 ? 6.624 5.563 -24.941 1.00 90.75 185 GLN A C 1
ATOM 1487 O O . GLN A 1 185 ? 6.120 4.568 -25.461 1.00 90.75 185 GLN A O 1
ATOM 1492 N N . ASN A 1 186 ? 7.914 5.608 -24.601 1.00 94.75 186 ASN A N 1
ATOM 1493 C CA . ASN A 1 186 ? 8.827 4.473 -24.720 1.00 94.75 186 ASN A CA 1
ATOM 1494 C C . ASN A 1 186 ? 9.013 3.729 -23.392 1.00 94.75 186 ASN A C 1
ATOM 1496 O O . ASN A 1 186 ? 9.798 2.771 -23.335 1.00 94.75 186 ASN A O 1
ATOM 1500 N N . SER A 1 187 ? 8.306 4.151 -22.338 1.00 93.75 187 SER A N 1
ATOM 1501 C CA . SER A 1 187 ? 8.426 3.551 -21.021 1.00 93.75 187 SER A CA 1
ATOM 1502 C C . SER A 1 187 ? 8.038 2.082 -21.066 1.00 93.75 187 SER A C 1
ATOM 1504 O O . SER A 1 187 ? 7.027 1.676 -21.645 1.00 93.75 187 SER A O 1
ATOM 1506 N N . LYS A 1 188 ? 8.872 1.254 -20.442 1.00 95.56 188 LYS A N 1
ATOM 1507 C CA . LYS A 1 188 ? 8.612 -0.177 -20.325 1.00 95.56 188 LYS A CA 1
ATOM 1508 C C . LYS A 1 188 ? 7.886 -0.454 -19.023 1.00 95.56 188 LYS A C 1
ATOM 1510 O O . LYS A 1 188 ? 8.273 0.042 -17.970 1.00 95.56 188 LYS A O 1
ATOM 1515 N N . VAL A 1 189 ? 6.916 -1.356 -19.096 1.00 97.75 189 VAL A N 1
ATOM 1516 C CA . VAL A 1 189 ? 6.304 -1.967 -17.917 1.00 97.75 189 VAL A CA 1
ATOM 1517 C C . VAL A 1 189 ? 7.351 -2.803 -17.179 1.00 97.75 189 VAL A C 1
ATOM 1519 O O . VAL A 1 189 ? 7.998 -3.673 -17.769 1.00 97.75 189 VAL A O 1
ATOM 1522 N N . ARG A 1 190 ? 7.520 -2.548 -15.880 1.00 98.06 190 ARG A N 1
ATOM 1523 C CA . ARG A 1 190 ? 8.505 -3.214 -15.019 1.00 98.06 190 ARG A CA 1
ATOM 1524 C C . ARG A 1 190 ? 7.823 -3.827 -13.802 1.00 98.06 190 ARG A C 1
ATOM 1526 O O . ARG A 1 190 ? 7.099 -3.140 -13.095 1.00 98.06 190 ARG A O 1
ATOM 1533 N N . LEU A 1 191 ? 8.091 -5.106 -13.541 1.00 98.56 191 LEU A N 1
ATOM 1534 C CA . LEU A 1 191 ? 7.687 -5.787 -12.307 1.00 98.56 191 LEU A CA 1
ATOM 1535 C C . LEU A 1 191 ? 8.499 -5.230 -11.133 1.00 98.56 191 LEU A C 1
ATOM 1537 O O . LEU A 1 191 ? 9.728 -5.322 -11.163 1.00 98.56 191 LEU A O 1
ATOM 1541 N N . PHE A 1 192 ? 7.833 -4.688 -10.116 1.00 98.38 192 PHE A N 1
ATOM 1542 C CA . PHE A 1 192 ? 8.503 -4.088 -8.957 1.00 98.38 192 PHE A CA 1
ATOM 1543 C C . PHE A 1 192 ? 8.178 -4.791 -7.629 1.00 98.38 192 PHE A C 1
ATOM 1545 O O . PHE A 1 192 ? 9.018 -4.792 -6.728 1.00 98.38 192 PHE A O 1
ATOM 1552 N N . ASP A 1 193 ? 7.026 -5.463 -7.524 1.00 98.56 193 ASP A N 1
ATOM 1553 C CA . ASP A 1 193 ? 6.679 -6.300 -6.369 1.00 98.56 193 ASP A CA 1
ATOM 1554 C C . ASP A 1 193 ? 6.008 -7.617 -6.779 1.00 98.56 193 ASP A C 1
ATOM 1556 O O . ASP A 1 193 ? 5.292 -7.685 -7.777 1.00 98.56 193 ASP A O 1
ATOM 1560 N N . GLU A 1 194 ? 6.229 -8.667 -5.993 1.00 98.12 194 GLU A N 1
ATOM 1561 C CA . GLU A 1 194 ? 5.635 -9.990 -6.136 1.00 98.12 194 GLU A CA 1
ATOM 1562 C C . GLU A 1 194 ? 5.501 -10.664 -4.763 1.00 98.12 194 GLU A C 1
ATOM 1564 O O . GLU A 1 194 ? 6.445 -10.677 -3.969 1.00 98.12 194 GLU A O 1
ATOM 1569 N N . PHE A 1 195 ? 4.347 -11.272 -4.489 1.00 97.62 195 PHE A N 1
ATOM 1570 C CA . PHE A 1 195 ? 4.144 -12.083 -3.289 1.00 97.62 195 PHE A CA 1
ATOM 1571 C C . PHE A 1 195 ? 3.175 -13.245 -3.526 1.00 97.62 195 PHE A C 1
ATOM 1573 O O . PHE A 1 195 ? 2.287 -13.177 -4.377 1.00 97.62 195 PHE A O 1
ATOM 1580 N N . SER A 1 196 ? 3.355 -14.313 -2.747 1.00 97.19 196 SER A N 1
ATOM 1581 C CA . SER A 1 196 ? 2.427 -15.445 -2.686 1.00 97.19 196 SER A CA 1
ATOM 1582 C C . SER A 1 196 ? 1.278 -15.143 -1.725 1.00 97.19 196 SER A C 1
ATOM 1584 O O . SER A 1 196 ? 1.515 -14.585 -0.654 1.00 97.19 196 SER A O 1
ATOM 1586 N N . ILE A 1 197 ? 0.062 -15.540 -2.099 1.00 95.69 197 ILE A N 1
ATOM 1587 C CA . ILE A 1 197 ? -1.126 -15.588 -1.232 1.00 95.69 197 ILE A CA 1
ATOM 1588 C C . ILE A 1 197 ? -1.534 -17.030 -0.893 1.00 95.69 197 ILE A C 1
ATOM 1590 O O . ILE A 1 197 ? -2.502 -17.239 -0.165 1.00 95.69 197 ILE A O 1
ATOM 1594 N N . VAL A 1 198 ? -0.806 -18.021 -1.416 1.00 86.94 198 VAL A N 1
ATOM 1595 C CA . VAL A 1 198 ? -0.906 -19.418 -0.984 1.00 86.94 198 VAL A CA 1
ATOM 1596 C C . VAL A 1 198 ? 0.101 -19.672 0.135 1.00 86.94 198 VAL A C 1
ATOM 1598 O O . VAL A 1 198 ? 1.265 -19.270 0.026 1.00 86.94 198 VAL A O 1
ATOM 1601 N N . ASN A 1 199 ? -0.386 -20.294 1.210 1.00 63.84 199 ASN A N 1
ATOM 1602 C CA . ASN A 1 199 ? 0.422 -20.778 2.331 1.00 63.84 199 ASN A CA 1
ATOM 1603 C C . ASN A 1 199 ? 1.123 -22.088 1.973 1.00 63.84 199 ASN A C 1
ATOM 1605 O O . ASN A 1 199 ? 0.471 -22.933 1.316 1.00 63.84 199 ASN A O 1
#

Foldseek 3Di:
DDPDPPPPPDDPPCVVPVPDPPDDPVPDPDDDDADAQVNNCCVPPVVVVCVVVLAQEDEDEDQQKWWWFDDPNHIYTYAHHAAFNQQQLADDPVPQDPSSDDPPPPCQVVQCPDPHHPYPVLRPDSGDDNVPTDIDFAPAAAPCCVVPVSDDRDRMGHDNFKHKGWDQDPVQQKIWMWIWGPVDPPTDIDTGHMDHSPD

InterPro domains:
  IPR029052 Metallo-dependent phosphatase-like [G3DSA:3.60.21.10] (27-128)
  IPR029052 Metallo-dependent phosphatase-like [SSF56300] (42-131)

Secondary structure (DSSP, 8-state):
---------S--HHHHT-PPTT--GGG---------GGG-HIIIIIHHHHHHTT--EEEE-SSSSEEEEEETTEEEEE---SB--SGGG---TTS-----------HHHHHHTSSS-SS-GGGS-SSS-TT-PPPPPPSS--THHHH-TT----SEE-BSSEEEEEEEETTTTEEEEEEEESS-TTPPPEEEEEEE---

Sequence (199 aa):
TSNTPVRSWRPDLNEMASIKPGVIQSSINEIRYQYPLKDDVWFNEIEPLLADNGVNLVLIGHSHLWNRTKVGNMHYLESSNVGNSYGAYYVDETGTYQNDIRASHANFWNKVNSDNPRWQIEDYPANGDPHGRRMAVPSKFSPMRMENEVYPELPFVTSNELSVFSVLDTARGTVQSYVFDASDQNSKVRLFDEFSIVN

=== Feature glossary ===
Key to the feature types in this record:

— What the protein is —

Primary structure: the covalent order of the twenty standard amino acids along the backbone. Two proteins with the same sequence will (almost always) fold to the same structure; two with 30% identity often share a fold but not the details.

Database cross-references. InterPro integrates a dozen domain/family signature databases into unified entries with residue-range hits. GO terms attach function/process/location labels with evidence codes. CATH codes position the fold in a four-level structural taxonomy. Organism is the NCBI-taxonomy species name.

— Where its atoms are —

The mmCIF block holds the 3D Cartesian coordinates of each backbone atom (N, Cα, C, O) in ångströms. mmCIF is the PDB's canonical archive format — a tagged-loop text representation of the atomic model.

Six rendered views show the 3D structure from the faces of a cube — i.e. along ±x, ±y, ±z. Rendering representation is drawn randomly per protein from cartoon (secondary-structure ribbons), sticks (backbone bonds), or molecular surface; coloring is either N→C rainbow (blue at the N-terminus through red at the C-terminus) or one color per chain.

— Local backbone conformation —

DSSP 8-state secondary structure assigns each residue one of H (α-helix), G (3₁₀-helix), I (π-helix), E (extended β-strand), B (isolated β-bridge), T (hydrogen-bonded turn), S (bend), or '-' (coil). The assignment is computed from backbone hydrogen-bond geometry via the Kabsch–Sander algorithm.

P-SEA three-state annotation labels each residue as helix, strand, or coil based purely on the geometry of the Cα trace. It serves as a fallback when the full backbone (and thus DSSP) is unavailable.

The φ/ψ torsion pair specifies the backbone conformation at each residue. φ rotates about the N–Cα bond, ψ about the Cα–C bond. Steric clashes forbid most of the (φ, ψ) plane — the allowed regions (α-helix basin, β-sheet basin, left-handed helix) are the Ramachandran-allowed regions.

— Global shape a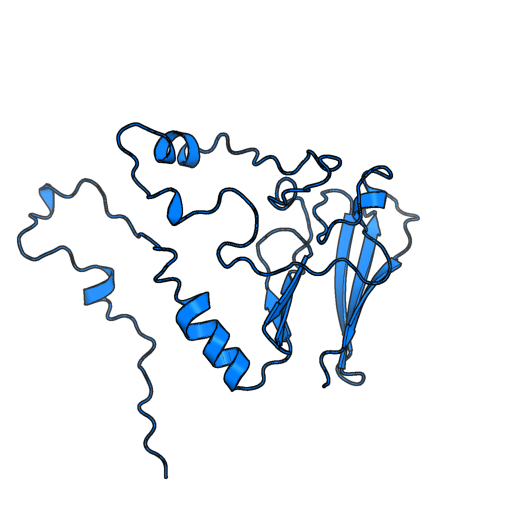nd packing —

The geometric summary reports three shape descriptors. Rg (radius of gyration) measures how spread out the Cα atoms are about their centre of mass; compact globular proteins have small Rg, elongated or unfolded ones large. Cα contacts (<8 Å, |i−j|>4) count long-range residue pairs in spatial proximity — high for tightly packed folds, near zero for rods or random coil. The bounding-box extents give the protein's footprint along x, y, z in Å.

Accessible surface area quantifies burial. A residue with SASA near zero is packed into the hydrophobic core; one with SASA >100 Å² sits on the surface. Computed here via the Shrake–Rupley numerical algorithm with a 1.4 Å probe.

Plot images: a contact map (which residues are close in 3D, as an N×N binary image), a Ramachandran scatter (backbone torsion angles, revealing secondary-structure composition at a glance), and — for AlphaFold structures — a PAE heatmap (pairwise prediction confidence).

— Structural neighborhood —

The Foldseek 3Di string encodes local tertiary geometry as a 20-letter alphabet — one character per residue — derived from the relative positions of nearby Cα atoms. Unlike the amino-acid sequence, 3Di is a direct function of the 3D structure, so two proteins with the same fold have similar 3Di strings even at low sequence identity.

Nearest PDB neighbors are the top structural matches found by Foldseek when searching this structure against the entire Protein Data Bank. Each hit reports a TM-score (0 to 1; >0.5 almost always implies the same fold) and an E-value. These are *structural* homologs — they may share no detectable sequence similarity.

— Confidence and disorder —

For AlphaFold models, the B-factor field carries pLDDT — the model's own estimate of local accuracy on a 0–100 scale. Regions with pLDDT<50 should be treated as essentially unmodeled; they often correspond to intrinsically disordered segments.

B-factor (Debye–Waller factor) reflects atomic displacement in the crystal lattice. It is an experimental observable (units Å²), not a prediction; low values mean the atom is pinned down, high values mean it moves or is heterogeneous across the crystal.

Predicted aligned error is AlphaFold's pairwise confidence. Unlike pLDDT (per-residue), PAE is per-residue-pair and captures whether two parts of the structure are correctly placed relative to each other. Units are ångströms of expected positional error.